Protein AF-A0A0H4WLZ4-F1 (afdb_monomer)

Solvent-accessible surface area (backbone atoms only — not comparable to full-atom values): 14250 Å² total; per-residue (Å²): 140,82,83,91,79,84,87,89,80,88,86,76,89,83,88,82,78,100,68,94,76,94,75,88,79,81,80,84,71,82,78,81,83,80,78,86,79,90,75,83,86,82,92,73,97,71,88,76,76,86,78,75,80,74,79,74,70,79,69,72,77,82,79,82,77,50,72,67,54,52,49,51,53,50,32,46,68,66,28,65,69,54,61,34,86,64,51,71,65,59,50,26,59,68,57,74,29,38,66,37,79,52,83,63,50,44,55,56,59,44,49,64,23,27,57,88,62,54,72,65,64,57,51,50,35,41,76,71,56,49,30,43,79,42,75,46,80,94,68,36,39,24,37,26,32,41,67,54,45,67,66,46,46,69,76,46,41,68,60,44,53,51,51,53,67,72,35,96,59,35,80,82,48,63,92,58,58,64,67,60,52,51,52,53,53,47,54,54,53,71,74,40,92,67,61,94,87,62,75,74,74,92,65,84,87,73,85,78,86,78,84,86,80,133

InterPro domains:
  IPR009351 DNA glycosylase AlkZ-like [PF06224] (92-193)

Mean predicted aligned error: 16.82 Å

Structure (mmCIF, N/CA/C/O backbone):
data_AF-A0A0H4WLZ4-F1
#
_entry.id   AF-A0A0H4WLZ4-F1
#
loop_
_atom_site.group_PDB
_atom_site.id
_atom_site.type_symbol
_atom_site.label_atom_id
_atom_site.label_alt_id
_atom_site.label_comp_id
_atom_site.label_asym_id
_atom_site.label_entity_id
_atom_site.label_seq_id
_atom_site.pdbx_PDB_ins_code
_atom_site.Cartn_x
_atom_site.Cartn_y
_atom_site.Cartn_z
_atom_site.occupancy
_atom_site.B_iso_or_equiv
_atom_site.auth_seq_id
_atom_site.auth_comp_id
_atom_site.auth_asym_id
_atom_site.auth_atom_id
_atom_site.pdbx_PDB_model_num
ATOM 1 N N . MET A 1 1 ? 30.178 -6.610 28.128 1.00 36.38 1 MET A N 1
ATOM 2 C CA . MET A 1 1 ? 30.958 -5.434 27.694 1.00 36.38 1 MET A CA 1
ATOM 3 C C . MET A 1 1 ? 30.165 -4.668 26.642 1.00 36.38 1 MET A C 1
ATOM 5 O O . MET A 1 1 ? 30.118 -5.070 25.492 1.00 36.38 1 MET A O 1
ATOM 9 N N . ILE A 1 2 ? 29.482 -3.617 27.080 1.00 43.62 2 ILE A N 1
ATOM 10 C CA . ILE A 1 2 ? 28.968 -2.480 26.293 1.00 43.62 2 ILE A CA 1
ATOM 11 C C . ILE A 1 2 ? 29.730 -1.298 26.932 1.00 43.62 2 ILE A C 1
ATOM 13 O O . ILE A 1 2 ? 29.841 -1.335 28.164 1.00 43.62 2 ILE A O 1
ATOM 17 N N . PRO A 1 3 ? 30.292 -0.308 26.199 1.00 48.12 3 PRO A N 1
ATOM 18 C CA . PRO A 1 3 ? 29.434 0.623 25.462 1.00 48.12 3 PRO A CA 1
ATOM 19 C C . PRO A 1 3 ? 30.015 1.405 24.261 1.00 48.12 3 PRO A C 1
ATOM 21 O O . PRO A 1 3 ? 31.202 1.341 23.969 1.00 48.12 3 PRO A O 1
ATOM 24 N N . PHE A 1 4 ? 29.123 2.242 23.691 1.00 33.72 4 PHE A N 1
ATOM 25 C CA . PHE A 1 4 ? 29.391 3.588 23.134 1.00 33.72 4 PHE A CA 1
ATOM 26 C C . PHE A 1 4 ? 29.976 3.658 21.698 1.00 33.72 4 PHE A C 1
ATOM 28 O O . PHE A 1 4 ? 30.894 2.919 21.387 1.00 33.72 4 PHE A O 1
ATOM 35 N N . LEU A 1 5 ? 29.543 4.467 20.711 1.00 31.89 5 LEU A N 1
ATOM 36 C CA . LEU A 1 5 ? 28.684 5.663 20.491 1.00 31.89 5 LEU A CA 1
ATOM 37 C C . LEU A 1 5 ? 27.926 5.398 19.155 1.00 31.89 5 LEU A C 1
ATOM 39 O O . LEU A 1 5 ? 28.540 4.900 18.221 1.00 31.89 5 LEU A O 1
ATOM 43 N N . MET A 1 6 ? 26.621 5.580 18.926 1.00 29.03 6 MET A N 1
ATOM 44 C CA . MET A 1 6 ? 25.751 6.762 19.030 1.00 29.03 6 MET A CA 1
ATOM 45 C C . MET A 1 6 ? 26.261 8.058 18.345 1.00 29.03 6 MET A C 1
ATOM 47 O O . MET A 1 6 ? 27.131 8.729 18.878 1.00 29.03 6 MET A O 1
ATOM 51 N N . LEU A 1 7 ? 25.539 8.480 17.284 1.00 28.70 7 LEU A N 1
ATOM 52 C CA . LEU A 1 7 ? 24.789 9.760 17.235 1.00 28.70 7 LEU A CA 1
ATOM 53 C C . LEU A 1 7 ? 25.293 10.956 16.357 1.00 28.70 7 LEU A C 1
ATOM 55 O O . LEU A 1 7 ? 26.404 11.441 16.521 1.00 28.70 7 LEU A O 1
ATOM 59 N N . LEU A 1 8 ? 24.321 11.511 15.590 1.00 30.47 8 LEU A N 1
ATOM 60 C CA . LEU A 1 8 ? 24.078 12.924 15.155 1.00 30.47 8 LEU A CA 1
ATOM 61 C C . LEU A 1 8 ? 24.827 13.509 13.914 1.00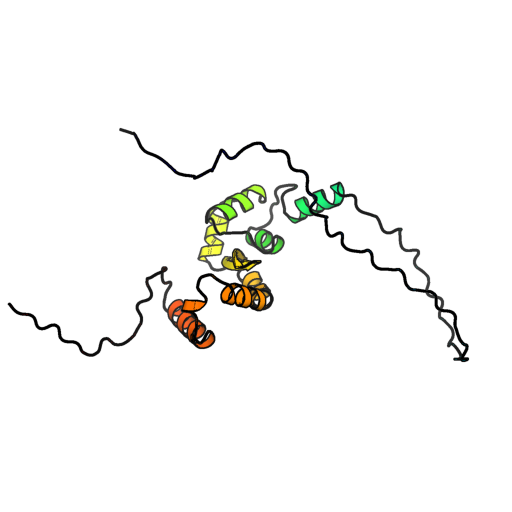 30.47 8 LEU A C 1
ATOM 63 O O . LEU A 1 8 ? 25.880 12.983 13.567 1.00 30.47 8 LEU A O 1
ATOM 67 N N . PRO A 1 9 ? 24.354 14.616 13.252 1.00 44.62 9 PRO A N 1
ATOM 68 C CA . PRO A 1 9 ? 23.121 15.447 13.392 1.00 44.62 9 PRO A CA 1
ATOM 69 C C . PRO A 1 9 ? 22.182 15.411 12.156 1.00 44.62 9 PRO A C 1
ATOM 71 O O . PRO A 1 9 ? 22.630 15.129 11.055 1.00 44.62 9 PRO A O 1
ATOM 74 N N . MET A 1 10 ? 20.857 15.650 12.172 1.00 32.66 10 MET A N 1
ATOM 75 C CA . MET A 1 10 ? 19.986 16.575 12.928 1.00 32.66 10 MET A CA 1
ATOM 76 C C . MET A 1 10 ? 20.532 17.998 13.037 1.00 32.66 10 MET A C 1
ATOM 78 O O . MET A 1 10 ? 20.892 18.466 14.111 1.00 32.66 10 MET A O 1
ATOM 82 N N . LEU A 1 11 ? 20.577 18.690 11.897 1.00 32.34 11 LEU A N 1
ATOM 83 C CA . LEU A 1 11 ? 20.777 20.132 11.860 1.00 32.34 11 LEU A CA 1
ATOM 84 C C . LEU A 1 11 ? 19.414 20.832 11.942 1.00 32.34 11 LEU A C 1
ATOM 86 O O . LEU A 1 11 ? 18.714 21.012 10.946 1.00 32.34 11 LEU A O 1
ATOM 90 N N . VAL A 1 12 ? 19.042 21.191 13.168 1.00 32.22 12 VAL A N 1
ATOM 91 C CA . VAL A 1 12 ? 18.075 22.251 13.463 1.00 32.22 12 VAL A CA 1
ATOM 92 C C . VAL A 1 12 ? 18.860 23.565 13.477 1.00 32.22 12 VAL A C 1
ATOM 94 O O . VAL A 1 12 ? 19.767 23.697 14.296 1.00 32.22 12 VAL A O 1
ATOM 97 N N . PRO A 1 13 ? 18.538 24.562 12.642 1.00 32.56 13 PRO A N 1
ATOM 98 C CA . PRO A 1 13 ? 19.000 25.917 12.877 1.00 32.56 13 PRO A CA 1
ATOM 99 C C . PRO A 1 13 ? 18.066 26.580 13.898 1.00 32.56 13 PRO A C 1
ATOM 101 O O . PRO A 1 13 ? 16.956 26.999 13.567 1.00 32.56 13 PRO A O 1
ATOM 104 N N . THR A 1 14 ? 18.507 26.680 15.152 1.00 32.28 14 THR A N 1
ATOM 105 C CA . THR A 1 14 ? 17.982 27.664 16.108 1.00 32.28 14 THR A CA 1
ATOM 106 C C . THR A 1 14 ? 18.846 28.917 16.051 1.00 32.28 14 THR A C 1
ATOM 108 O O . THR A 1 14 ? 20.033 28.845 16.353 1.00 32.28 14 THR A O 1
ATOM 111 N N . GLY A 1 15 ? 18.239 30.063 15.733 1.00 33.88 15 GLY A N 1
ATOM 112 C CA . GLY A 1 15 ? 18.784 31.372 16.102 1.00 33.88 15 GLY A CA 1
ATOM 113 C C . GLY A 1 15 ? 18.913 32.393 14.974 1.00 33.88 15 GLY A C 1
ATOM 114 O O . GLY A 1 15 ? 20.024 32.777 14.639 1.00 33.88 15 GLY A O 1
ATOM 115 N N . VAL A 1 16 ? 17.793 32.917 14.460 1.00 35.03 16 VAL A N 1
ATOM 116 C CA . VAL A 1 16 ? 17.762 34.277 13.889 1.00 35.03 16 VAL A CA 1
ATOM 117 C C . VAL A 1 16 ? 16.525 35.021 14.404 1.00 35.03 16 VAL A C 1
ATOM 119 O O . VAL A 1 16 ? 15.392 34.717 14.052 1.00 35.03 16 VAL A O 1
ATOM 122 N N . ASN A 1 17 ? 16.822 35.967 15.293 1.00 30.06 17 ASN A N 1
ATOM 123 C CA . ASN A 1 17 ? 16.196 37.261 15.565 1.00 30.06 17 ASN A CA 1
ATOM 124 C C . ASN A 1 17 ? 14.654 37.383 15.629 1.00 30.06 17 ASN A C 1
ATOM 126 O O . ASN A 1 17 ? 13.949 37.395 14.620 1.00 30.06 17 ASN A O 1
ATOM 130 N N . ARG A 1 18 ? 14.137 37.623 16.846 1.00 43.06 18 ARG A N 1
ATOM 131 C CA . ARG A 1 18 ? 12.783 38.144 17.088 1.00 43.06 18 ARG A CA 1
ATOM 132 C C . ARG A 1 18 ? 12.714 39.608 16.634 1.00 43.06 18 ARG A C 1
ATOM 134 O O . ARG A 1 18 ? 12.942 40.516 17.424 1.00 43.06 18 ARG A O 1
ATOM 141 N N . GLY A 1 19 ? 12.349 39.825 15.375 1.00 30.75 19 GLY A N 1
ATOM 142 C CA . GLY A 1 19 ? 11.941 41.125 14.843 1.00 30.75 19 GLY A CA 1
ATOM 143 C C . GLY A 1 19 ? 10.480 41.086 14.400 1.00 30.75 19 GLY A C 1
ATOM 144 O O . GLY A 1 19 ? 10.118 40.328 13.504 1.00 30.75 19 GLY A O 1
ATOM 145 N N . ARG A 1 20 ? 9.626 41.896 15.034 1.00 40.09 20 ARG A N 1
ATOM 146 C CA . ARG A 1 20 ? 8.260 42.201 14.575 1.00 40.09 20 ARG A CA 1
ATOM 147 C C . ARG A 1 20 ? 8.290 42.671 13.114 1.00 40.09 20 ARG A C 1
ATOM 149 O O . ARG A 1 20 ? 8.951 43.657 12.817 1.00 40.09 20 ARG A O 1
ATOM 156 N N . SER A 1 21 ? 7.490 42.058 12.242 1.00 30.95 21 SER A N 1
ATOM 157 C CA . SER A 1 21 ? 6.949 42.739 11.059 1.00 30.95 21 SER A CA 1
ATOM 158 C C . SER A 1 21 ? 5.701 42.020 10.553 1.00 30.95 21 SER A C 1
ATOM 160 O O . SER A 1 21 ? 5.745 40.919 10.008 1.00 30.95 21 SER A O 1
ATOM 162 N N . SER A 1 22 ? 4.561 42.658 10.788 1.00 40.69 22 SER A N 1
ATOM 163 C CA . SER A 1 22 ? 3.259 42.330 10.233 1.00 40.69 22 SER A CA 1
ATOM 164 C C . SER A 1 22 ? 3.223 42.669 8.742 1.00 40.69 22 SER A C 1
ATOM 166 O O . SER A 1 22 ? 3.135 43.847 8.399 1.00 40.69 22 SER A O 1
ATOM 168 N N . LYS A 1 23 ? 3.203 41.676 7.847 1.00 32.56 23 LYS A N 1
ATOM 169 C CA . LYS A 1 23 ? 2.602 41.852 6.515 1.00 32.56 23 LYS A CA 1
ATOM 170 C C . LYS A 1 23 ? 1.832 40.604 6.096 1.00 32.56 23 LYS A C 1
ATOM 172 O O . LYS A 1 23 ? 2.344 39.489 6.086 1.00 32.56 23 LYS A O 1
ATOM 177 N N . ALA A 1 24 ? 0.561 40.849 5.807 1.00 37.62 24 ALA A N 1
ATOM 178 C CA . ALA A 1 24 ? -0.472 39.900 5.460 1.00 37.62 24 ALA A CA 1
ATOM 179 C C . ALA A 1 24 ? -0.112 39.061 4.227 1.00 37.62 24 ALA A C 1
ATOM 181 O O . ALA A 1 24 ? 0.304 39.590 3.197 1.00 37.62 24 ALA A O 1
ATOM 182 N N . ARG A 1 25 ? -0.373 37.753 4.301 1.00 35.00 25 ARG A N 1
ATOM 183 C CA . ARG A 1 25 ? -0.559 36.914 3.117 1.00 35.00 25 ARG A CA 1
ATOM 184 C C . ARG A 1 25 ? -2.021 36.497 3.094 1.00 35.00 25 ARG A C 1
ATOM 186 O O . ARG A 1 25 ? -2.450 35.654 3.875 1.00 35.00 25 ARG A O 1
ATOM 193 N N . ALA A 1 26 ? -2.778 37.188 2.249 1.00 37.06 26 ALA A N 1
ATOM 194 C CA . ALA A 1 26 ? -4.199 36.983 2.048 1.00 37.06 26 ALA A CA 1
ATOM 195 C C . ALA A 1 26 ? -4.493 35.513 1.716 1.00 37.06 26 ALA A C 1
ATOM 197 O O . ALA A 1 26 ? -3.930 34.941 0.779 1.00 37.06 26 ALA A O 1
ATOM 198 N N . ALA A 1 27 ? -5.385 34.912 2.500 1.00 40.00 27 ALA A N 1
ATOM 199 C CA . ALA A 1 27 ? -6.001 33.642 2.179 1.00 40.00 27 ALA A CA 1
ATOM 200 C C . ALA A 1 27 ? -6.807 33.818 0.888 1.00 40.00 27 ALA A C 1
ATOM 202 O O . ALA A 1 27 ? -7.769 34.584 0.837 1.00 40.00 27 ALA A O 1
ATOM 203 N N . ARG A 1 28 ? -6.401 33.122 -0.174 1.00 40.69 28 ARG A N 1
ATOM 204 C CA . ARG A 1 28 ? -7.168 33.041 -1.416 1.00 40.69 28 ARG A CA 1
ATOM 205 C C . ARG A 1 28 ? -8.365 32.124 -1.157 1.00 40.69 28 ARG A C 1
ATOM 207 O O . ARG A 1 28 ? -8.280 30.914 -1.346 1.00 40.69 28 ARG A O 1
ATOM 214 N N . ALA A 1 29 ? -9.435 32.707 -0.623 1.00 41.25 29 ALA A N 1
ATOM 215 C CA . ALA A 1 29 ? -10.720 32.049 -0.456 1.00 41.25 29 ALA A CA 1
ATOM 216 C C . ALA A 1 29 ? -11.257 31.627 -1.833 1.00 41.25 29 ALA A C 1
ATOM 218 O O . ALA A 1 29 ? -11.194 32.392 -2.795 1.00 41.25 29 ALA A O 1
ATOM 219 N N . LEU A 1 30 ? -11.756 30.396 -1.928 1.00 43.62 30 LEU A N 1
ATOM 220 C CA . LEU A 1 30 ? -12.524 29.940 -3.082 1.00 43.62 30 LEU A CA 1
ATOM 221 C C . LEU A 1 30 ? -13.816 30.763 -3.142 1.00 43.62 30 LEU A C 1
ATOM 223 O O . LEU A 1 30 ? -14.568 30.796 -2.169 1.00 43.62 30 LEU A O 1
ATOM 227 N N . SER A 1 31 ? -14.051 31.449 -4.259 1.00 45.31 31 SER A N 1
ATOM 228 C CA . SER A 1 31 ? -15.273 32.225 -4.473 1.00 45.31 31 SER A CA 1
ATOM 229 C C . SER A 1 31 ? -16.498 31.299 -4.528 1.00 45.31 31 SER A C 1
ATOM 231 O O . SER A 1 31 ? -16.421 30.242 -5.160 1.00 45.31 31 SER A O 1
ATOM 233 N N . PRO A 1 32 ? -17.628 31.665 -3.897 1.00 50.91 32 PRO A N 1
ATOM 234 C CA . PRO A 1 32 ? -18.861 30.896 -4.003 1.00 50.91 32 PRO A CA 1
ATOM 235 C C . PRO A 1 32 ? -19.454 30.992 -5.417 1.00 50.91 32 PRO A C 1
ATOM 237 O O . PRO A 1 32 ? -19.382 32.032 -6.071 1.00 50.91 32 PRO A O 1
ATOM 240 N N . VAL A 1 33 ? -20.034 29.882 -5.879 1.00 47.91 33 VAL A N 1
ATOM 241 C CA . VAL A 1 33 ? -20.745 29.773 -7.162 1.00 47.91 33 VAL A CA 1
ATOM 242 C C . VAL A 1 33 ? -22.005 30.651 -7.115 1.00 47.91 33 VAL A C 1
ATOM 244 O O . VAL A 1 33 ? -22.773 30.519 -6.159 1.00 47.91 33 VAL A O 1
ATOM 247 N N . PRO A 1 34 ? -22.242 31.536 -8.101 1.00 56.88 34 PRO A N 1
ATOM 248 C CA . PRO A 1 34 ? -23.446 32.358 -8.124 1.00 56.88 34 PRO A CA 1
ATOM 249 C C . PRO A 1 34 ? -24.694 31.506 -8.433 1.00 56.88 34 PRO A C 1
ATOM 251 O O . PRO A 1 34 ? -24.605 30.558 -9.219 1.00 56.88 34 PRO A O 1
ATOM 254 N N . PRO A 1 35 ? -25.861 31.822 -7.842 1.00 55.53 35 PRO A N 1
ATOM 255 C CA . PRO A 1 35 ? -27.119 31.173 -8.196 1.00 55.53 35 PRO A CA 1
ATOM 256 C C . PRO A 1 35 ? -27.569 31.564 -9.618 1.00 55.53 35 PRO A C 1
ATOM 258 O O . PRO A 1 35 ? -27.181 32.624 -10.117 1.00 55.53 35 PRO A O 1
ATOM 261 N N . PRO A 1 36 ? -28.376 30.720 -10.288 1.00 44.28 36 PRO A N 1
ATOM 262 C CA . PRO A 1 36 ? -28.838 30.990 -11.643 1.00 44.28 36 PRO A CA 1
ATOM 263 C C . PRO A 1 36 ? -29.731 32.236 -11.677 1.00 44.28 36 PRO A C 1
ATOM 265 O O . PRO A 1 36 ? -30.681 32.356 -10.909 1.00 44.28 36 PRO A O 1
ATOM 268 N N . SER A 1 37 ? -29.389 33.158 -12.576 1.00 53.22 37 SER A N 1
ATOM 269 C CA . SER A 1 37 ? -30.137 34.381 -12.874 1.00 53.22 37 SER A CA 1
ATOM 270 C C . SER A 1 37 ? -31.493 34.044 -13.502 1.00 53.22 37 SER A C 1
ATOM 272 O O . SER A 1 37 ? -31.545 33.370 -14.534 1.00 53.22 37 SER A O 1
ATOM 274 N N . GLU A 1 38 ? -32.581 34.521 -12.895 1.00 41.19 38 GLU A N 1
ATOM 275 C CA . GLU A 1 38 ? -33.901 34.563 -13.524 1.00 41.19 38 GLU A CA 1
ATOM 276 C C . GLU A 1 38 ? -33.905 35.658 -14.597 1.00 41.19 38 GLU A C 1
ATOM 278 O O . GLU A 1 38 ? -34.076 36.843 -14.313 1.00 41.19 38 GLU A O 1
ATOM 283 N N . ALA A 1 39 ? -33.691 35.257 -15.849 1.00 40.09 39 ALA A N 1
ATOM 284 C CA . ALA A 1 39 ? -33.910 36.118 -16.999 1.00 40.09 39 ALA A CA 1
ATOM 285 C C . ALA A 1 39 ? -35.305 35.854 -17.581 1.00 40.09 39 ALA A C 1
ATOM 287 O O . ALA A 1 39 ? -35.617 34.763 -18.057 1.00 40.09 39 ALA A O 1
ATOM 288 N N . SER A 1 40 ? -36.110 36.909 -17.495 1.00 38.81 40 SER A N 1
ATOM 289 C CA . SER A 1 40 ? -37.446 37.112 -18.045 1.00 38.81 40 SER A CA 1
ATOM 290 C C . SER A 1 40 ? -37.593 36.658 -19.505 1.00 38.81 40 SER A C 1
ATOM 292 O O . SER A 1 40 ? -36.705 36.865 -20.334 1.00 38.81 40 SER A O 1
ATOM 294 N N . GLY A 1 41 ? -38.730 36.023 -19.798 1.00 32.72 41 GLY A N 1
ATOM 295 C CA . GLY A 1 41 ? -39.030 35.374 -21.068 1.00 32.72 41 GLY A CA 1
ATOM 296 C C . GLY A 1 41 ? -39.396 36.307 -22.227 1.00 32.72 41 GLY A C 1
ATOM 297 O O . GLY A 1 41 ? -39.727 37.480 -22.061 1.00 32.72 41 GLY A O 1
ATOM 298 N N . LYS A 1 42 ? -39.382 35.717 -23.426 1.00 36.44 42 LYS A N 1
ATOM 299 C CA . LYS A 1 42 ? -40.249 36.090 -24.548 1.00 36.44 42 LYS A CA 1
ATOM 300 C C . LYS A 1 42 ? -40.915 34.815 -25.067 1.00 36.44 42 LYS A C 1
ATOM 302 O O . LYS A 1 42 ? -40.237 33.815 -25.300 1.00 36.44 42 LYS A O 1
ATOM 307 N N . ASP A 1 43 ? -42.237 34.872 -25.167 1.00 38.59 43 ASP A N 1
ATOM 308 C CA . ASP A 1 43 ? -43.150 33.762 -25.431 1.00 38.59 43 ASP A CA 1
ATOM 309 C C . ASP A 1 43 ? -43.040 33.195 -26.853 1.00 38.59 43 ASP A C 1
ATOM 311 O O . ASP A 1 43 ? -43.116 33.923 -27.841 1.00 38.59 43 ASP A O 1
ATOM 315 N N . VAL A 1 44 ? -42.956 31.866 -26.950 1.00 46.69 44 VAL A N 1
ATOM 316 C CA . VAL A 1 44 ? -43.309 31.096 -28.153 1.00 46.69 44 VAL A CA 1
ATOM 317 C C . VAL A 1 44 ? -44.199 29.935 -27.689 1.00 46.69 44 VAL A C 1
ATOM 319 O O . VAL A 1 44 ? -43.779 29.180 -26.807 1.00 46.69 44 VAL A O 1
ATOM 322 N N . PRO A 1 45 ? -45.427 29.765 -28.215 1.00 41.12 45 PRO A N 1
ATOM 323 C CA . PRO A 1 45 ? -46.341 28.747 -27.716 1.00 41.12 45 PRO A CA 1
ATOM 324 C C . PRO A 1 45 ? -45.941 27.367 -28.254 1.00 41.12 45 PRO A C 1
ATOM 326 O O . PRO A 1 45 ? -46.242 27.009 -29.388 1.00 41.12 45 PRO A O 1
ATOM 329 N N . VAL A 1 46 ? -45.275 26.572 -27.417 1.00 48.72 46 VAL A N 1
ATOM 330 C CA . VAL A 1 46 ? -45.129 25.123 -27.615 1.00 48.72 46 VAL A CA 1
ATOM 331 C C . VAL A 1 46 ? -46.174 24.430 -26.745 1.00 48.72 46 VAL A C 1
ATOM 333 O O . VAL A 1 46 ? -46.167 24.551 -25.518 1.00 48.72 46 VAL A O 1
ATOM 336 N N . THR A 1 47 ? -47.097 23.713 -27.380 1.00 51.94 47 THR A N 1
ATOM 337 C CA . THR A 1 47 ? -48.134 22.920 -26.716 1.00 51.94 47 THR A CA 1
ATOM 338 C C . THR A 1 47 ? -47.492 21.807 -25.875 1.00 51.94 47 THR A C 1
ATOM 340 O O . THR A 1 47 ? -46.824 20.911 -26.388 1.00 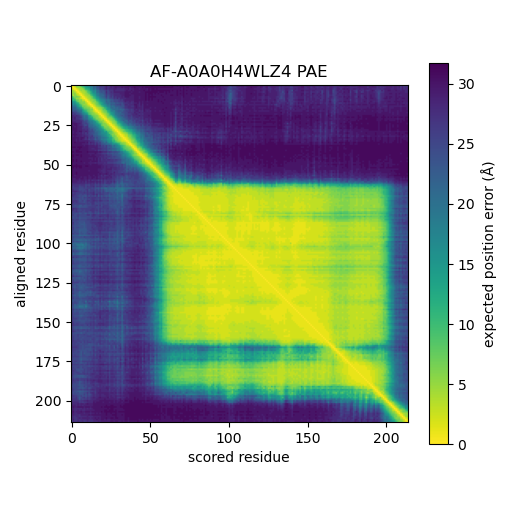51.94 47 THR A O 1
ATOM 343 N N . LYS A 1 48 ? -47.654 21.874 -24.546 1.00 43.78 48 LYS A N 1
ATOM 344 C CA . LYS A 1 48 ? -47.131 20.864 -23.609 1.00 43.78 48 LYS A CA 1
ATOM 345 C C . LYS A 1 48 ? -48.011 19.604 -23.628 1.00 43.78 48 LYS A C 1
ATOM 347 O O . LYS A 1 48 ? -49.216 19.728 -23.408 1.00 43.78 48 LYS A O 1
ATOM 352 N N . PRO A 1 49 ? -47.445 18.394 -23.794 1.00 49.28 49 PRO A N 1
ATOM 353 C CA . PRO A 1 49 ? -48.176 17.157 -23.533 1.00 49.28 49 PRO A CA 1
ATOM 354 C C . PRO A 1 49 ? -48.508 17.034 -22.031 1.00 49.28 49 PRO A C 1
ATOM 356 O O . PRO A 1 49 ? -47.825 17.646 -21.199 1.00 49.28 49 PRO A O 1
ATOM 359 N N . PRO A 1 50 ? -49.548 16.264 -21.652 1.00 48.53 50 PRO A N 1
ATOM 360 C CA . PRO A 1 50 ? -50.044 16.233 -20.282 1.00 48.53 50 PRO A CA 1
ATOM 361 C C . PRO A 1 50 ? -48.967 15.698 -19.335 1.00 48.53 50 PRO A C 1
ATOM 363 O O . PRO A 1 50 ? -48.510 14.558 -19.439 1.00 48.53 50 PRO A O 1
ATOM 366 N N . VAL A 1 51 ? -48.552 16.548 -18.395 1.00 54.56 51 VAL A N 1
ATOM 367 C CA . VAL A 1 51 ? -47.577 16.209 -17.360 1.00 54.56 51 VAL A CA 1
ATOM 368 C C . VAL A 1 51 ? -48.228 15.196 -16.425 1.00 54.56 51 VAL A C 1
ATOM 370 O O . VAL A 1 51 ? -49.074 15.541 -15.601 1.00 54.56 51 VAL A O 1
ATOM 373 N N . ARG A 1 52 ? -47.828 13.928 -16.547 1.00 57.31 52 ARG A N 1
ATOM 374 C CA . ARG A 1 52 ? -48.128 12.892 -15.554 1.00 57.31 52 ARG A CA 1
ATOM 375 C C . ARG A 1 52 ? -47.637 13.410 -14.203 1.00 57.31 52 ARG A C 1
ATOM 377 O O . ARG A 1 52 ? -46.446 13.685 -14.059 1.00 57.31 52 ARG A O 1
ATOM 384 N N . ALA A 1 53 ? -48.548 13.579 -13.245 1.00 55.12 53 ALA A N 1
ATOM 385 C CA . ALA A 1 53 ? -48.220 14.056 -11.910 1.00 55.12 53 ALA A CA 1
ATOM 386 C C . ALA A 1 53 ? -47.161 13.131 -11.296 1.00 55.12 53 ALA A C 1
ATOM 388 O O . ALA A 1 53 ? -47.454 12.012 -10.873 1.00 55.12 53 ALA A O 1
ATOM 389 N N . SER A 1 54 ? -45.906 13.582 -11.285 1.00 59.16 54 SER A N 1
ATOM 390 C CA . SER A 1 54 ? -44.867 12.914 -10.528 1.00 59.16 54 SER A CA 1
ATOM 391 C C . SER A 1 54 ? -45.242 13.089 -9.066 1.00 59.16 54 SER A C 1
ATOM 393 O O . SER A 1 54 ? -45.297 14.203 -8.541 1.00 59.16 54 SER A O 1
ATOM 395 N N . SER A 1 55 ? -45.563 11.982 -8.402 1.00 60.28 55 SER A N 1
ATOM 396 C CA . SER A 1 55 ? -45.657 11.959 -6.953 1.00 60.28 55 SER A CA 1
ATOM 397 C C . SER A 1 55 ? -44.301 12.427 -6.429 1.00 60.28 55 SER A C 1
ATOM 399 O O . SER A 1 55 ? -43.337 11.655 -6.414 1.00 60.28 55 SER A O 1
ATOM 401 N N . ARG A 1 56 ? -44.190 13.710 -6.064 1.00 59.84 56 ARG A N 1
ATOM 402 C CA . ARG A 1 56 ? -43.037 14.233 -5.339 1.00 59.84 56 ARG A CA 1
ATOM 403 C C . ARG A 1 56 ? -42.978 13.422 -4.054 1.00 59.84 56 ARG A C 1
ATOM 405 O O . ARG A 1 56 ? -43.699 13.717 -3.103 1.00 59.84 56 ARG A O 1
ATOM 412 N N . ARG A 1 57 ? -42.144 12.377 -4.019 1.00 62.97 57 ARG A N 1
ATOM 413 C CA . ARG A 1 57 ? -41.662 11.839 -2.751 1.00 62.97 57 ARG A CA 1
ATOM 414 C C . ARG A 1 57 ? -41.092 13.057 -2.045 1.00 62.97 57 ARG A C 1
ATOM 416 O O . ARG A 1 57 ? -40.111 13.621 -2.524 1.00 62.97 57 ARG A O 1
ATOM 423 N N . ARG A 1 58 ? -41.769 13.523 -0.991 1.00 63.56 58 ARG A N 1
ATOM 424 C CA . ARG A 1 58 ? -41.211 14.511 -0.070 1.00 63.56 58 ARG A CA 1
ATOM 425 C C . ARG A 1 58 ? -39.893 13.907 0.392 1.00 63.56 58 ARG A C 1
ATOM 427 O O . ARG A 1 58 ? -39.897 12.964 1.177 1.00 63.56 58 ARG A O 1
ATOM 434 N N . GLY A 1 59 ? -38.796 14.346 -0.221 1.00 63.56 59 GLY A N 1
ATOM 435 C CA . GLY A 1 59 ? -37.466 13.922 0.170 1.00 63.56 59 GLY A CA 1
ATOM 436 C C . GLY A 1 59 ? -37.333 14.267 1.639 1.00 63.56 59 GLY A C 1
ATOM 437 O O . GLY A 1 59 ? -37.647 15.393 2.029 1.00 63.56 59 GLY A O 1
ATOM 438 N N . LEU A 1 60 ? -36.947 13.289 2.457 1.00 69.31 60 LEU A N 1
ATOM 439 C CA . LEU A 1 60 ? -36.546 13.576 3.827 1.00 69.31 60 LEU A CA 1
ATOM 440 C C . LEU A 1 60 ? -35.528 14.727 3.774 1.00 69.31 60 LEU A C 1
ATOM 442 O O . LEU A 1 60 ? -34.693 14.733 2.859 1.00 69.31 60 LEU A O 1
ATOM 446 N N . PRO A 1 61 ? -35.615 15.716 4.680 1.00 71.50 61 PRO A N 1
ATOM 447 C CA . PRO A 1 61 ? -34.686 16.835 4.675 1.00 71.50 61 PRO A CA 1
ATOM 448 C C . PRO A 1 61 ? -33.261 16.284 4.661 1.00 71.50 61 PRO A C 1
ATOM 450 O O . PRO A 1 61 ? -32.936 15.380 5.434 1.00 71.50 61 PRO A O 1
ATOM 453 N N . ALA A 1 62 ? -32.434 16.784 3.739 1.00 78.00 62 ALA A N 1
ATOM 454 C CA . ALA A 1 62 ? -31.057 16.334 3.610 1.00 78.00 62 ALA A CA 1
ATOM 455 C C . ALA A 1 62 ? -30.350 16.537 4.956 1.00 78.00 62 ALA A C 1
ATOM 457 O O . ALA A 1 62 ? -30.160 17.667 5.408 1.00 78.00 62 ALA A O 1
ATOM 458 N N . GLN A 1 63 ? -30.008 15.435 5.623 1.00 86.44 63 GLN A N 1
ATOM 459 C CA . GLN A 1 63 ? -29.367 15.486 6.926 1.00 86.44 63 GLN A CA 1
ATOM 460 C C . GLN A 1 63 ? -27.952 16.048 6.763 1.00 86.44 63 GLN A C 1
ATOM 462 O O . GLN A 1 63 ? -27.074 15.404 6.188 1.00 86.44 63 GLN A O 1
ATOM 467 N N . VAL A 1 64 ? -27.717 17.251 7.286 1.00 91.44 64 VAL A N 1
ATOM 468 C CA . VAL A 1 64 ? -26.378 17.846 7.316 1.00 91.44 64 VAL A CA 1
ATOM 469 C C . VAL A 1 64 ? -25.556 17.148 8.402 1.00 91.44 64 VAL A C 1
ATOM 471 O O . VAL A 1 64 ? -25.898 17.189 9.583 1.00 91.44 64 VAL A O 1
ATOM 474 N N . LEU A 1 65 ? -24.463 16.488 8.010 1.00 93.94 65 LEU A N 1
ATOM 475 C CA . LEU A 1 65 ? -23.561 15.818 8.948 1.00 93.94 65 LEU A CA 1
ATOM 476 C C . LEU A 1 65 ? -22.652 16.831 9.652 1.00 93.94 65 LEU A C 1
ATOM 478 O O . LEU A 1 65 ? -22.001 17.656 9.012 1.00 93.94 65 LEU A O 1
ATOM 482 N N . SER A 1 66 ? -22.542 16.718 10.977 1.00 95.94 66 SER A N 1
ATOM 483 C CA . SER A 1 66 ? -21.577 17.505 11.749 1.00 95.94 66 SER A CA 1
ATOM 484 C C . SER A 1 66 ? -20.135 17.056 11.479 1.00 95.94 66 SER A C 1
ATOM 486 O O . SER A 1 66 ? -19.876 15.910 11.098 1.00 95.94 66 SER A O 1
ATOM 488 N N . GLN A 1 67 ? -19.159 17.925 11.759 1.00 97.25 67 GLN A N 1
ATOM 489 C CA . GLN A 1 67 ? -17.734 17.574 11.647 1.00 97.25 67 GLN A CA 1
ATOM 490 C C . GLN A 1 67 ? -17.365 16.353 12.500 1.00 97.25 67 GLN A C 1
ATOM 492 O O . GLN A 1 67 ? -16.584 15.499 12.077 1.00 97.25 67 GLN A O 1
ATOM 497 N N . ARG A 1 68 ? -17.964 16.231 13.692 1.00 97.00 68 ARG A N 1
ATOM 498 C CA . ARG A 1 68 ? -17.759 15.078 14.575 1.00 97.00 68 ARG A CA 1
ATOM 499 C C . ARG A 1 68 ? -18.265 13.792 13.927 1.00 97.00 68 ARG A C 1
ATOM 501 O O . ARG A 1 68 ? -17.552 12.791 13.957 1.00 97.00 68 ARG A O 1
ATOM 508 N N . ALA A 1 69 ? -19.445 13.829 13.305 1.00 96.75 69 ALA A N 1
ATOM 509 C CA . ALA A 1 69 ? -20.000 12.687 12.584 1.00 96.75 69 ALA A CA 1
ATOM 510 C C . ALA A 1 69 ? -19.106 12.285 11.399 1.00 96.75 69 ALA A C 1
ATOM 512 O O . ALA A 1 69 ? -18.765 11.111 11.261 1.00 96.75 69 ALA A O 1
ATOM 513 N N . LEU A 1 70 ? -18.633 13.256 10.608 1.00 96.94 70 LEU A N 1
ATOM 514 C CA . LEU A 1 70 ? -17.702 13.007 9.500 1.00 96.94 70 LEU A CA 1
ATOM 515 C C . LEU A 1 70 ? -16.384 12.382 9.976 1.00 96.94 70 LEU A C 1
ATOM 517 O O . LEU A 1 70 ? -15.894 11.429 9.368 1.00 96.94 70 LEU A O 1
ATOM 521 N N . ASN A 1 71 ? -15.825 12.877 11.081 1.00 97.88 71 ASN A N 1
ATOM 522 C CA . ASN A 1 71 ? -14.598 12.346 11.663 1.00 97.88 71 ASN A CA 1
ATOM 523 C C . ASN A 1 71 ? -14.774 10.909 12.181 1.00 97.88 71 ASN A C 1
ATOM 525 O O . ASN A 1 71 ? -13.930 10.056 11.907 1.00 97.88 71 ASN A O 1
ATOM 529 N N . ARG A 1 72 ? -15.871 10.617 12.891 1.00 97.38 72 ARG A N 1
ATOM 530 C CA . ARG A 1 72 ? -16.164 9.253 13.359 1.00 97.38 72 ARG A CA 1
ATOM 531 C C . ARG A 1 72 ? -16.377 8.296 12.193 1.00 97.38 72 ARG A C 1
ATOM 533 O O . ARG A 1 72 ? -15.775 7.226 12.178 1.00 97.38 72 ARG A O 1
ATOM 540 N N . ALA A 1 73 ? -17.120 8.723 11.174 1.00 96.19 73 ALA A N 1
ATOM 541 C CA . ALA A 1 73 ? -17.307 7.946 9.957 1.00 96.19 73 ALA A CA 1
ATOM 542 C C . ALA A 1 73 ? -15.971 7.678 9.239 1.00 96.19 73 ALA A C 1
ATOM 544 O O . ALA A 1 73 ? -15.745 6.574 8.749 1.00 96.19 73 ALA A O 1
ATOM 545 N N . LEU A 1 74 ? -15.055 8.655 9.201 1.00 96.19 74 LEU A N 1
ATOM 546 C CA . LEU A 1 74 ? -13.719 8.467 8.631 1.00 96.19 74 LEU A CA 1
ATOM 547 C C . LEU A 1 74 ? -12.899 7.442 9.419 1.00 96.19 74 LEU A C 1
ATOM 549 O O . LEU A 1 74 ? -12.345 6.526 8.817 1.00 96.19 74 LEU A O 1
ATOM 553 N N . LEU A 1 75 ? -12.839 7.565 10.745 1.00 97.19 75 LEU A N 1
ATOM 554 C CA . LEU A 1 75 ? -12.088 6.631 11.586 1.00 97.19 75 LEU A CA 1
ATOM 555 C C . LEU A 1 75 ? -12.660 5.218 11.522 1.00 97.19 75 LEU A C 1
ATOM 557 O O . LEU A 1 75 ? -11.898 4.256 11.504 1.00 97.19 75 LEU A O 1
ATOM 561 N N . GLN A 1 76 ? -13.981 5.082 11.423 1.00 96.38 76 GLN A N 1
ATOM 562 C CA . GLN A 1 76 ? -14.622 3.789 11.223 1.00 96.38 76 GLN A CA 1
ATOM 563 C C . GLN A 1 76 ? -14.253 3.182 9.864 1.00 96.38 76 GLN A C 1
ATOM 565 O O . GLN A 1 76 ? -13.808 2.038 9.821 1.00 96.38 76 GLN A O 1
ATOM 570 N N . ARG A 1 77 ? -14.326 3.947 8.763 1.00 95.56 77 ARG A N 1
ATOM 571 C CA . ARG A 1 77 ? -13.881 3.471 7.435 1.00 95.56 77 ARG A CA 1
ATOM 572 C C . ARG A 1 77 ? -12.397 3.098 7.402 1.00 95.56 77 ARG A C 1
ATOM 574 O O . ARG A 1 77 ? -12.022 2.205 6.653 1.00 95.56 77 ARG A O 1
ATOM 581 N N . GLN A 1 78 ? -11.568 3.760 8.210 1.00 96.75 78 GLN A N 1
ATOM 582 C CA . GLN A 1 78 ? -10.138 3.467 8.329 1.00 96.75 78 GLN A CA 1
ATOM 583 C C . GLN A 1 78 ? -9.806 2.331 9.311 1.00 96.75 78 GLN A C 1
ATOM 585 O O . GLN A 1 78 ? -8.624 2.028 9.475 1.00 96.75 78 GLN A O 1
ATOM 590 N N . GLY A 1 79 ? -10.797 1.727 9.978 1.00 96.12 79 GLY A N 1
ATOM 591 C CA . GLY A 1 79 ? -10.574 0.677 10.980 1.00 96.12 79 GLY A CA 1
ATOM 592 C C . GLY A 1 79 ? -9.884 1.171 12.258 1.00 96.12 79 GLY A C 1
ATOM 593 O O . GLY A 1 79 ? -9.208 0.402 12.928 1.00 96.12 79 GLY A O 1
ATOM 594 N N . LEU A 1 80 ? -9.999 2.465 12.568 1.00 97.25 80 LEU A N 1
ATOM 595 C CA . LEU A 1 80 ? -9.360 3.115 13.720 1.00 97.25 80 LEU A CA 1
ATOM 596 C C . LEU A 1 80 ? -10.331 3.436 14.858 1.00 97.25 80 LEU A C 1
ATOM 598 O O . LEU A 1 80 ? -9.900 3.838 15.933 1.00 97.25 80 LEU A O 1
ATOM 602 N N . SER A 1 81 ? -11.641 3.299 14.638 1.00 96.12 81 SER A N 1
ATOM 603 C CA . SER A 1 81 ? -12.612 3.455 15.727 1.00 96.12 81 SER A CA 1
ATOM 604 C C . SER A 1 81 ? -12.612 2.242 16.657 1.00 96.12 81 SER A C 1
ATOM 606 O O . SER A 1 81 ? -12.780 2.396 17.861 1.00 96.12 81 SER A O 1
ATOM 608 N N . GLN A 1 82 ? -12.455 1.049 16.084 1.00 95.06 82 GLN A N 1
ATOM 609 C CA . GLN A 1 82 ? -12.379 -0.241 16.762 1.00 95.06 82 GLN A CA 1
ATOM 610 C C . GLN A 1 82 ? -11.529 -1.172 15.896 1.00 95.06 82 GLN A C 1
ATOM 612 O O . GLN A 1 82 ? -11.548 -1.057 14.666 1.00 95.06 82 GLN A O 1
ATOM 617 N N . ARG A 1 83 ? -10.800 -2.094 16.532 1.00 96.81 83 ARG A N 1
ATOM 618 C CA . ARG A 1 83 ? -10.074 -3.142 15.807 1.00 96.81 83 ARG A CA 1
ATOM 619 C C . ARG A 1 83 ? -11.078 -4.129 15.217 1.00 96.81 83 ARG A C 1
ATOM 621 O O . ARG A 1 83 ? -12.068 -4.463 15.858 1.00 96.81 83 ARG A O 1
ATOM 628 N N . SER A 1 84 ? -10.824 -4.571 13.992 1.00 95.62 84 SER A N 1
ATOM 629 C CA . SER A 1 84 ? -11.705 -5.467 13.241 1.00 95.62 84 SER A CA 1
ATOM 630 C C . SER A 1 84 ? -11.110 -6.868 13.111 1.00 95.62 84 SER A C 1
ATOM 632 O O . SER A 1 84 ? -9.893 -7.034 13.147 1.00 95.62 84 SER A O 1
ATOM 634 N N . ARG A 1 85 ? -11.967 -7.870 12.894 1.00 96.31 85 ARG A N 1
ATOM 635 C CA . ARG A 1 85 ? -11.572 -9.253 12.560 1.00 96.31 85 ARG A CA 1
ATOM 636 C C . ARG A 1 85 ? -11.351 -9.472 11.057 1.00 96.31 85 ARG A C 1
ATOM 638 O O . ARG A 1 85 ? -11.306 -10.610 10.604 1.00 96.31 85 ARG A O 1
ATOM 645 N N . ALA A 1 86 ? -11.262 -8.386 10.289 1.00 96.12 86 ALA A N 1
ATOM 646 C CA . ALA A 1 86 ? -11.037 -8.433 8.852 1.00 96.12 86 ALA A CA 1
ATOM 647 C C . ALA A 1 86 ? -9.677 -9.064 8.514 1.00 96.12 86 ALA A C 1
ATOM 649 O O . ALA A 1 86 ? -8.740 -9.070 9.317 1.00 96.12 86 ALA A O 1
ATOM 650 N N . GLY A 1 87 ? -9.549 -9.561 7.286 1.00 97.00 87 GLY A N 1
ATOM 651 C CA . GLY A 1 87 ? -8.271 -10.047 6.775 1.00 97.00 87 GLY A CA 1
ATOM 652 C C . GLY A 1 87 ? -7.284 -8.911 6.482 1.00 97.00 87 GLY A C 1
ATOM 653 O O . GLY A 1 87 ? -7.664 -7.756 6.270 1.00 97.00 87 GLY A O 1
ATOM 654 N N . VAL A 1 88 ? -5.991 -9.245 6.392 1.00 98.06 88 VAL A N 1
ATOM 655 C CA . VAL A 1 88 ? -4.944 -8.290 5.977 1.00 98.06 88 VAL A CA 1
ATOM 656 C C . VAL A 1 88 ? -5.208 -7.760 4.567 1.00 98.06 88 VAL A C 1
ATOM 658 O O . VAL A 1 88 ? -5.178 -6.549 4.367 1.00 98.06 88 VAL A O 1
ATOM 661 N N . ALA A 1 89 ? -5.502 -8.644 3.607 1.00 98.12 89 ALA A N 1
ATOM 662 C CA . ALA A 1 89 ? -5.799 -8.255 2.228 1.00 98.12 89 ALA A CA 1
ATOM 663 C C . ALA A 1 89 ? -7.036 -7.347 2.151 1.00 98.12 89 ALA A C 1
ATOM 665 O O . ALA A 1 89 ? -6.942 -6.250 1.613 1.00 98.12 89 ALA A O 1
ATOM 666 N N . GLU A 1 90 ? -8.141 -7.739 2.793 1.00 97.81 90 GLU A N 1
ATOM 667 C CA . GLU A 1 90 ? -9.369 -6.931 2.859 1.00 97.81 90 GLU A CA 1
ATOM 668 C C . GLU A 1 90 ? -9.104 -5.538 3.455 1.00 97.81 90 GLU A C 1
ATOM 670 O O . GLU A 1 90 ? -9.598 -4.524 2.963 1.00 97.81 90 GLU A O 1
ATOM 675 N N . THR A 1 91 ? -8.280 -5.463 4.503 1.00 98.19 91 THR A N 1
ATOM 676 C CA . THR A 1 91 ? -7.913 -4.184 5.122 1.00 98.19 91 THR A CA 1
ATOM 677 C C . THR A 1 91 ? -7.072 -3.323 4.186 1.00 98.19 91 THR A C 1
ATOM 679 O O . THR A 1 91 ? -7.290 -2.115 4.115 1.00 98.19 91 THR A O 1
ATOM 682 N N . LEU A 1 92 ? -6.125 -3.915 3.453 1.00 98.12 92 LEU A N 1
ATOM 683 C CA . LEU A 1 92 ? -5.344 -3.192 2.448 1.00 98.12 92 LEU A CA 1
ATOM 684 C C . LEU A 1 92 ? -6.243 -2.651 1.333 1.00 98.12 92 LEU A C 1
ATOM 686 O O . LEU A 1 92 ? -6.092 -1.485 0.978 1.00 98.12 92 LEU A O 1
ATOM 690 N N . GLU A 1 93 ? -7.192 -3.449 0.846 1.00 98.00 93 GLU A N 1
ATOM 691 C CA . GLU A 1 93 ? -8.148 -3.040 -0.193 1.00 98.00 93 GLU A CA 1
ATOM 692 C C . GLU A 1 93 ? -9.045 -1.900 0.295 1.00 98.00 93 GLU A C 1
ATOM 694 O O . GLU A 1 93 ? -9.153 -0.853 -0.341 1.00 98.00 93 GLU A O 1
ATOM 699 N N . ARG A 1 94 ? -9.599 -2.022 1.507 1.00 96.88 94 ARG A N 1
ATOM 700 C CA . ARG A 1 94 ? -10.410 -0.968 2.137 1.00 96.88 94 ARG A CA 1
ATOM 701 C C . ARG A 1 94 ? -9.664 0.361 2.266 1.00 96.88 94 ARG A C 1
ATOM 703 O O . ARG A 1 94 ? -10.276 1.425 2.173 1.00 96.88 94 ARG A O 1
ATOM 710 N N . LEU A 1 95 ? -8.360 0.310 2.531 1.00 97.12 95 LEU A N 1
ATOM 711 C CA . LEU A 1 95 ? -7.515 1.493 2.702 1.00 97.12 95 LEU A CA 1
ATOM 712 C C . LEU A 1 95 ? -6.911 1.999 1.387 1.00 97.12 95 LEU A C 1
ATOM 714 O O . LEU A 1 95 ? -6.264 3.048 1.399 1.00 97.12 95 LEU A O 1
ATOM 718 N N . MET A 1 96 ? -7.118 1.287 0.274 1.00 96.69 96 MET A N 1
ATOM 719 C CA . MET A 1 96 ? -6.441 1.528 -1.002 1.00 96.69 96 MET A CA 1
ATOM 720 C C . MET A 1 96 ? -4.909 1.476 -0.858 1.00 96.69 96 MET A C 1
ATOM 722 O O . MET A 1 96 ? -4.170 2.219 -1.503 1.00 96.69 96 MET A O 1
ATOM 726 N N . GLY A 1 97 ? -4.424 0.609 0.032 1.00 97.19 97 GLY A N 1
ATOM 727 C CA . GLY A 1 97 ? -3.018 0.432 0.374 1.00 97.19 97 GLY A CA 1
ATOM 728 C C . GLY A 1 97 ? -2.498 1.288 1.529 1.00 97.19 97 GLY A C 1
ATOM 729 O O . GLY A 1 97 ? -3.055 2.311 1.919 1.00 97.19 97 GLY A O 1
ATOM 730 N N . LEU A 1 98 ? -1.348 0.875 2.059 1.00 97.94 98 LEU A N 1
ATOM 731 C CA . LEU A 1 98 ? -0.640 1.540 3.156 1.00 97.94 98 LEU A CA 1
ATOM 732 C C . LEU A 1 98 ? 0.697 2.089 2.673 1.00 97.94 98 LEU A C 1
ATOM 734 O O . LEU A 1 98 ? 1.385 1.428 1.902 1.00 97.94 98 LEU A O 1
ATOM 738 N N . GLN A 1 99 ? 1.108 3.269 3.140 1.00 97.31 99 GLN A N 1
ATOM 739 C CA . GLN A 1 99 ? 2.452 3.754 2.822 1.00 97.31 99 GLN A CA 1
ATOM 740 C C . GLN A 1 99 ? 3.526 2.833 3.395 1.00 97.31 99 GLN A C 1
ATOM 742 O O . GLN A 1 99 ? 3.443 2.371 4.531 1.00 97.31 99 GLN A O 1
ATOM 747 N N . ALA A 1 100 ? 4.549 2.593 2.583 1.00 97.25 100 ALA A N 1
ATOM 748 C CA . ALA A 1 100 ? 5.556 1.578 2.825 1.00 97.25 100 ALA A CA 1
ATOM 749 C C . ALA A 1 100 ? 6.953 2.068 2.432 1.00 97.25 100 ALA A C 1
ATOM 751 O O . ALA A 1 100 ? 7.749 1.303 1.904 1.00 97.25 100 ALA A O 1
ATOM 752 N N . GLN A 1 101 ? 7.291 3.343 2.635 1.00 95.88 101 GLN A N 1
ATOM 753 C CA . GLN A 1 101 ? 8.679 3.816 2.513 1.00 95.88 101 GLN A CA 1
ATOM 754 C C . GLN A 1 101 ? 9.563 3.163 3.573 1.00 95.88 101 GLN A C 1
ATOM 756 O O . GLN A 1 101 ? 10.581 2.557 3.241 1.00 95.88 101 GLN A O 1
ATOM 761 N N . ALA A 1 102 ? 9.118 3.233 4.827 1.00 95.94 102 ALA A N 1
ATOM 762 C CA . ALA A 1 102 ? 9.648 2.429 5.911 1.00 95.94 102 ALA A CA 1
ATOM 763 C C . ALA A 1 102 ? 9.029 1.027 5.845 1.00 95.94 102 ALA A C 1
ATOM 765 O O . ALA A 1 102 ? 7.809 0.880 5.769 1.00 95.94 102 ALA A O 1
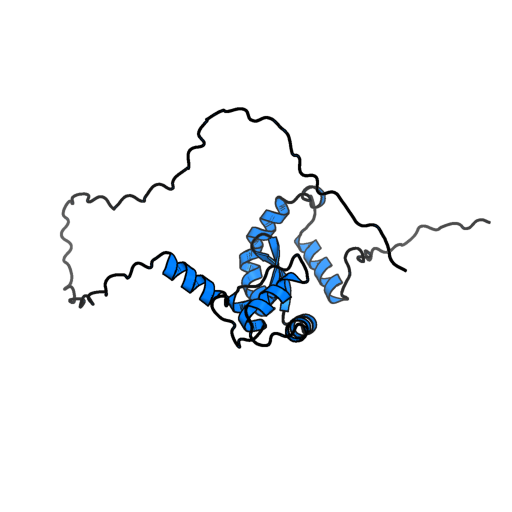ATOM 766 N N . THR A 1 103 ? 9.868 -0.007 5.877 1.00 91.19 103 THR A N 1
ATOM 767 C CA . THR A 1 103 ? 9.448 -1.414 5.756 1.00 91.19 103 THR A CA 1
ATOM 768 C C . THR A 1 103 ? 8.556 -1.877 6.907 1.00 91.19 103 THR A C 1
ATOM 770 O O . THR A 1 103 ? 7.672 -2.699 6.692 1.00 91.19 103 THR A O 1
ATOM 773 N N . HIS A 1 104 ? 8.750 -1.330 8.109 1.00 94.94 104 HIS A N 1
ATOM 774 C CA . HIS A 1 104 ? 7.998 -1.697 9.312 1.00 94.94 104 HIS A CA 1
ATOM 775 C C . HIS A 1 104 ? 6.655 -0.958 9.452 1.00 94.94 104 HIS A C 1
ATOM 777 O O . HIS A 1 104 ? 5.761 -1.442 10.143 1.00 94.94 104 HIS A O 1
ATOM 783 N N . ALA A 1 105 ? 6.477 0.196 8.795 1.00 95.94 105 ALA A N 1
ATOM 784 C CA . ALA A 1 105 ? 5.292 1.038 8.982 1.00 95.94 105 ALA A CA 1
ATOM 785 C C . ALA A 1 105 ? 3.955 0.325 8.667 1.00 95.94 105 ALA A C 1
ATOM 787 O O . ALA A 1 105 ? 3.022 0.459 9.465 1.00 95.94 105 ALA A O 1
ATOM 788 N N . PRO A 1 106 ? 3.838 -0.491 7.596 1.00 97.31 106 PRO A N 1
ATOM 789 C CA . PRO A 1 106 ? 2.616 -1.252 7.333 1.00 97.31 106 PRO A CA 1
ATOM 790 C C . PRO A 1 106 ? 2.243 -2.233 8.450 1.00 97.31 106 PRO A C 1
ATOM 792 O O . PRO A 1 106 ? 1.062 -2.394 8.741 1.00 97.31 106 PRO A O 1
ATOM 795 N N . TYR A 1 107 ? 3.226 -2.847 9.117 1.00 97.81 107 TYR A N 1
ATOM 796 C CA . TYR A 1 107 ? 2.969 -3.781 10.216 1.00 97.81 107 TYR A CA 1
ATOM 797 C C . TYR A 1 107 ? 2.322 -3.069 11.407 1.00 97.81 107 TYR A C 1
ATOM 799 O O . TYR A 1 107 ? 1.310 -3.538 11.922 1.00 97.81 107 TYR A O 1
ATOM 807 N N . GLY A 1 108 ? 2.834 -1.896 11.794 1.00 97.56 108 GLY A N 1
ATOM 808 C CA . GLY A 1 108 ? 2.218 -1.081 12.849 1.00 97.56 108 GLY A CA 1
ATOM 809 C C . GLY A 1 108 ? 0.825 -0.570 12.461 1.00 97.56 108 GLY A C 1
ATOM 810 O O . GLY A 1 108 ? -0.115 -0.599 13.259 1.00 97.56 108 GLY A O 1
ATOM 811 N N . ALA A 1 109 ? 0.648 -0.163 11.202 1.00 97.62 109 ALA A N 1
ATOM 812 C CA . ALA A 1 109 ? -0.649 0.272 10.694 1.00 97.62 109 ALA A CA 1
ATOM 813 C C . ALA A 1 109 ? -1.701 -0.854 10.697 1.00 97.62 109 ALA A C 1
ATOM 815 O O . ALA A 1 109 ? -2.864 -0.586 10.992 1.00 97.62 109 ALA A O 1
ATOM 816 N N . LEU A 1 110 ? -1.319 -2.101 10.418 1.00 98.19 110 LEU A N 1
ATOM 817 C CA . LEU A 1 110 ? -2.229 -3.246 10.503 1.00 98.19 110 LEU A CA 1
ATOM 818 C C . LEU A 1 110 ? -2.482 -3.667 11.952 1.00 98.19 110 LEU A C 1
ATOM 820 O O . LEU A 1 110 ? -3.632 -3.889 12.321 1.00 98.19 110 LEU A O 1
ATOM 824 N N . TRP A 1 111 ? -1.447 -3.688 12.797 1.00 97.81 111 TRP A N 1
ATOM 825 C CA . TRP A 1 111 ? -1.574 -4.012 14.221 1.00 97.81 111 TRP A CA 1
ATOM 826 C C . TRP A 1 111 ? -2.599 -3.119 14.938 1.00 97.81 111 TRP A C 1
ATOM 828 O O . TRP A 1 111 ? -3.421 -3.613 15.707 1.00 97.81 111 TRP A O 1
ATOM 838 N N . THR A 1 112 ? -2.620 -1.821 14.619 1.00 97.44 112 THR A N 1
ATOM 839 C CA . THR A 1 112 ? -3.593 -0.864 15.184 1.00 97.44 112 THR A CA 1
ATOM 840 C C . THR A 1 112 ? -5.040 -1.078 14.718 1.00 97.44 112 THR A C 1
ATOM 842 O O . THR A 1 112 ? -5.953 -0.587 15.375 1.00 97.44 112 THR A O 1
ATOM 845 N N . ARG A 1 113 ? -5.271 -1.801 13.612 1.00 97.9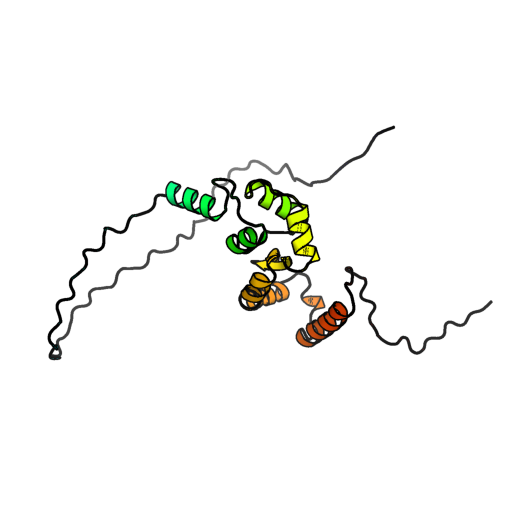4 113 ARG A N 1
ATOM 846 C CA . ARG A 1 113 ? -6.590 -1.949 12.957 1.00 97.94 113 ARG A CA 1
ATOM 847 C C . ARG A 1 113 ? -7.191 -3.344 13.058 1.00 97.94 113 ARG A C 1
ATOM 849 O O . ARG A 1 113 ? -8.407 -3.494 12.967 1.00 97.94 113 ARG A O 1
ATOM 856 N N . LEU A 1 114 ? -6.353 -4.361 13.213 1.00 98.19 114 LEU A N 1
ATOM 857 C CA . LEU A 1 114 ? -6.751 -5.761 13.138 1.00 98.19 114 LEU A CA 1
ATOM 858 C C . LEU A 1 114 ? -6.632 -6.432 14.497 1.00 98.19 114 LEU A C 1
ATOM 860 O O . LEU A 1 114 ? -5.589 -6.337 15.141 1.00 98.19 114 LEU A O 1
ATOM 864 N N . GLU A 1 115 ? -7.687 -7.105 14.937 1.00 97.62 115 GLU A N 1
ATOM 865 C CA . GLU A 1 115 ? -7.677 -7.965 16.120 1.00 97.62 115 GLU A CA 1
ATOM 866 C C . GLU A 1 115 ? -6.798 -9.197 15.848 1.00 97.62 115 GLU A C 1
ATOM 868 O O . GLU A 1 115 ? -6.856 -9.783 14.770 1.00 97.62 115 GLU A O 1
ATOM 873 N N . GLY A 1 116 ? -5.929 -9.568 16.796 1.00 96.38 116 GLY A N 1
ATOM 874 C CA . GLY A 1 116 ? -5.075 -10.756 16.656 1.00 96.38 116 GLY A CA 1
ATOM 875 C C . GLY A 1 116 ? -4.056 -10.713 15.506 1.00 96.38 116 GLY A C 1
ATOM 876 O O . GLY A 1 116 ? -3.572 -11.765 15.095 1.00 96.38 116 GLY A O 1
ATOM 877 N N . PHE A 1 117 ? -3.726 -9.529 14.973 1.00 97.94 117 PHE A N 1
ATOM 878 C CA . PHE A 1 117 ? -2.771 -9.394 13.869 1.00 97.94 117 PHE A CA 1
ATOM 879 C C . PHE A 1 117 ? -1.414 -10.024 14.193 1.00 97.94 117 PHE A C 1
ATOM 881 O O . PHE A 1 117 ? -0.775 -9.675 15.187 1.00 97.94 117 PHE A O 1
ATOM 888 N N . LYS A 1 118 ? -0.964 -10.895 13.289 1.00 96.94 118 LYS A N 1
ATOM 889 C CA . LYS A 1 118 ? 0.348 -11.538 13.313 1.00 96.94 118 LYS A CA 1
ATOM 890 C C . LYS A 1 118 ? 1.180 -11.060 1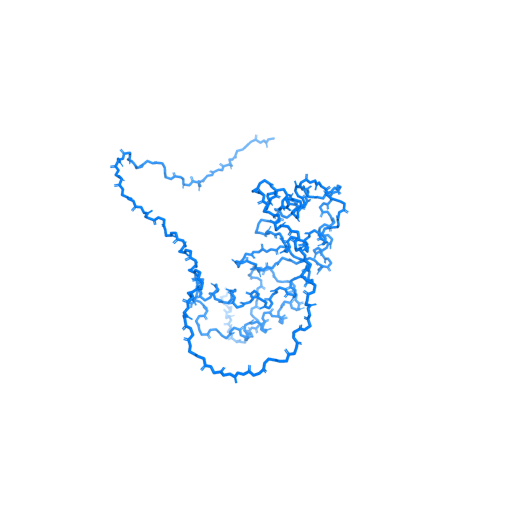2.116 1.00 96.94 118 LYS A C 1
ATOM 892 O O . LYS A 1 118 ? 0.663 -11.120 10.995 1.00 96.94 118 LYS A O 1
ATOM 897 N N . PRO A 1 119 ? 2.432 -10.596 12.302 1.00 96.88 119 PRO A N 1
ATOM 898 C CA . PRO A 1 119 ? 3.290 -10.148 11.202 1.00 96.88 119 PRO A CA 1
ATOM 899 C C . PRO A 1 119 ? 3.416 -11.169 10.065 1.00 96.88 119 PRO A C 1
ATOM 901 O O . PRO A 1 119 ? 3.375 -10.795 8.893 1.00 96.88 119 PRO A O 1
ATOM 904 N N . GLU A 1 120 ? 3.461 -12.457 10.402 1.00 97.44 120 GLU A N 1
ATOM 905 C CA . GLU A 1 120 ? 3.606 -13.577 9.470 1.00 97.44 120 GLU A CA 1
ATOM 906 C C . GLU A 1 120 ? 2.454 -13.635 8.464 1.00 97.44 120 GLU A C 1
ATOM 908 O O . GLU A 1 120 ? 2.653 -14.034 7.319 1.00 97.44 120 GLU A O 1
ATOM 913 N N . ALA A 1 121 ? 1.255 -13.189 8.855 1.00 96.88 121 ALA A N 1
ATOM 914 C CA . ALA A 1 121 ? 0.113 -13.123 7.951 1.00 96.88 121 ALA A CA 1
ATOM 915 C C . ALA A 1 121 ? 0.364 -12.136 6.805 1.00 96.88 121 ALA A C 1
ATOM 917 O O . ALA A 1 121 ? 0.036 -12.438 5.661 1.00 96.88 121 ALA A O 1
ATOM 918 N N . LEU A 1 122 ? 0.977 -10.979 7.087 1.00 97.81 122 LEU A N 1
ATOM 919 C CA . LEU A 1 122 ? 1.366 -10.039 6.038 1.00 97.81 122 LEU A CA 1
ATOM 920 C C . LEU A 1 122 ? 2.566 -10.566 5.245 1.00 97.81 122 LEU A C 1
ATOM 922 O O . LEU A 1 122 ? 2.562 -10.493 4.017 1.00 97.81 122 LEU A O 1
ATOM 926 N N . THR A 1 123 ? 3.583 -11.096 5.927 1.00 96.56 123 THR A N 1
ATOM 927 C CA . THR A 1 123 ? 4.785 -11.628 5.273 1.00 96.56 123 THR A CA 1
ATOM 928 C C . THR A 1 123 ? 4.432 -12.718 4.268 1.00 96.56 123 THR A C 1
ATOM 930 O O . THR A 1 123 ? 4.905 -12.655 3.136 1.00 96.56 123 THR A O 1
ATOM 933 N N . ARG A 1 124 ? 3.534 -13.640 4.631 1.00 97.75 124 ARG A N 1
ATOM 934 C CA . ARG A 1 124 ? 3.043 -14.695 3.741 1.00 97.75 124 ARG A CA 1
ATOM 935 C C . ARG A 1 124 ? 2.414 -14.129 2.468 1.00 97.75 124 ARG A C 1
ATOM 937 O O . ARG A 1 124 ? 2.776 -14.546 1.374 1.00 97.75 124 ARG A O 1
ATOM 944 N N . LEU A 1 125 ? 1.540 -13.126 2.588 1.00 98.06 125 LEU A N 1
ATOM 945 C CA . LEU A 1 125 ? 0.914 -12.490 1.422 1.00 98.06 125 LEU A CA 1
ATOM 946 C C . LEU A 1 125 ? 1.937 -11.802 0.507 1.00 98.06 125 LEU A C 1
ATOM 948 O O . LEU A 1 125 ? 1.757 -11.775 -0.711 1.00 98.06 125 LEU A O 1
ATOM 952 N N . ILE A 1 126 ? 3.010 -11.249 1.077 1.00 97.12 126 ILE A N 1
ATOM 953 C CA . ILE A 1 126 ? 4.107 -10.659 0.302 1.00 97.12 126 ILE A CA 1
ATOM 954 C C . ILE A 1 126 ? 4.890 -11.754 -0.432 1.00 97.12 126 ILE A C 1
ATOM 956 O O . ILE A 1 126 ? 5.140 -11.627 -1.630 1.00 97.12 126 ILE A O 1
ATOM 960 N N . THR A 1 127 ? 5.262 -12.838 0.255 1.00 96.19 127 THR A N 1
ATOM 961 C CA . THR A 1 127 ? 6.045 -13.933 -0.340 1.00 96.19 127 THR A CA 1
ATOM 962 C C . THR A 1 127 ? 5.260 -14.702 -1.401 1.00 96.19 127 THR A C 1
ATOM 964 O O . THR A 1 127 ? 5.826 -15.087 -2.420 1.00 96.19 127 THR A O 1
ATOM 967 N N . GLU A 1 128 ? 3.947 -14.842 -1.220 1.00 97.62 128 GLU A N 1
ATOM 968 C CA . GLU A 1 128 ? 3.017 -15.434 -2.193 1.00 97.62 128 GLU A CA 1
ATOM 969 C C . GLU A 1 128 ? 2.621 -14.460 -3.316 1.00 97.62 128 GLU A C 1
ATOM 971 O O . GLU A 1 128 ? 1.816 -14.800 -4.180 1.00 97.62 128 GLU A O 1
ATOM 976 N N . ARG A 1 129 ? 3.186 -13.243 -3.332 1.00 95.81 129 ARG A N 1
ATOM 977 C CA . ARG A 1 129 ? 2.942 -12.198 -4.345 1.00 95.81 129 ARG A CA 1
ATOM 978 C C . ARG A 1 129 ? 1.486 -11.726 -4.431 1.00 95.81 129 ARG A C 1
ATOM 980 O O . ARG A 1 129 ? 1.096 -11.105 -5.416 1.00 95.81 129 ARG A O 1
ATOM 987 N N . GLN A 1 130 ? 0.695 -11.961 -3.389 1.00 98.44 130 GLN A N 1
ATOM 988 C CA . GLN A 1 130 ? -0.672 -11.452 -3.270 1.00 98.44 130 GLN A CA 1
ATOM 989 C C . GLN A 1 130 ? -0.698 -9.991 -2.812 1.00 98.44 130 GLN A C 1
ATOM 991 O O . GLN A 1 130 ? -1.657 -9.266 -3.077 1.00 98.44 130 GLN A O 1
ATOM 996 N N . VAL A 1 131 ? 0.368 -9.541 -2.151 1.00 98.38 131 VAL A N 1
ATOM 997 C CA . VAL A 1 131 ? 0.586 -8.154 -1.743 1.00 98.38 131 VAL A CA 1
ATOM 998 C C . VAL A 1 131 ? 1.922 -7.677 -2.298 1.00 98.38 131 VAL A C 1
ATOM 1000 O O . VAL A 1 131 ? 2.946 -8.341 -2.156 1.00 98.38 131 VAL A O 1
ATOM 1003 N N . VAL A 1 132 ? 1.920 -6.505 -2.926 1.00 97.19 132 VAL A N 1
ATOM 1004 C CA . VAL A 1 132 ? 3.089 -5.934 -3.599 1.00 97.19 132 VAL A CA 1
ATOM 1005 C C . VAL A 1 132 ? 3.415 -4.551 -3.052 1.00 97.19 132 VAL A C 1
ATOM 1007 O O . VAL A 1 132 ? 2.533 -3.778 -2.673 1.00 97.19 132 VAL A O 1
ATOM 1010 N N . ARG A 1 133 ? 4.711 -4.229 -3.026 1.00 96.62 133 ARG A N 1
ATOM 1011 C CA . ARG A 1 133 ? 5.214 -2.892 -2.703 1.00 96.62 133 ARG A CA 1
ATOM 1012 C C . ARG A 1 133 ? 5.576 -2.175 -3.997 1.00 96.62 133 ARG A C 1
ATOM 1014 O O . ARG A 1 133 ? 6.540 -2.556 -4.656 1.00 96.62 133 ARG A O 1
ATOM 1021 N N . ALA A 1 134 ? 4.825 -1.139 -4.350 1.00 95.75 134 ALA A N 1
ATOM 1022 C CA . ALA A 1 134 ? 4.965 -0.446 -5.629 1.00 95.75 134 ALA A CA 1
ATOM 1023 C C . ALA A 1 134 ? 4.848 1.076 -5.479 1.00 95.75 134 ALA A C 1
ATOM 1025 O O . ALA A 1 134 ? 4.319 1.577 -4.487 1.00 95.75 134 ALA A O 1
ATOM 1026 N N . GLY A 1 135 ? 5.348 1.816 -6.472 1.00 95.69 135 GLY A N 1
ATOM 1027 C CA . GLY A 1 135 ? 5.103 3.254 -6.593 1.00 95.69 135 GLY A CA 1
ATOM 1028 C C . GLY A 1 135 ? 3.645 3.514 -6.977 1.00 95.69 135 GLY A C 1
ATOM 1029 O O . GLY A 1 135 ? 3.228 3.136 -8.069 1.00 95.69 135 GLY A O 1
ATOM 1030 N N . MET A 1 136 ? 2.890 4.141 -6.076 1.00 96.25 136 MET A N 1
ATOM 1031 C CA . MET A 1 136 ? 1.447 4.366 -6.196 1.00 96.25 136 MET A CA 1
ATOM 1032 C C . MET A 1 136 ? 1.122 5.858 -6.010 1.00 96.25 136 MET A C 1
ATOM 1034 O O . MET A 1 136 ? 1.770 6.724 -6.600 1.00 96.25 136 MET A O 1
ATOM 1038 N N . MET A 1 137 ? 0.104 6.190 -5.212 1.00 95.94 137 MET A N 1
ATOM 1039 C CA . MET A 1 137 ? -0.385 7.552 -5.023 1.00 95.94 137 MET A CA 1
ATOM 1040 C C . MET A 1 137 ? 0.758 8.511 -4.667 1.00 95.94 137 MET A C 1
ATOM 1042 O O . MET A 1 137 ? 1.614 8.224 -3.826 1.00 95.94 137 MET A O 1
ATOM 1046 N N . ARG A 1 138 ? 0.763 9.675 -5.330 1.00 93.19 138 ARG A N 1
ATOM 1047 C CA . ARG A 1 138 ? 1.766 10.740 -5.153 1.00 93.19 138 ARG A CA 1
ATOM 1048 C C . ARG A 1 138 ? 3.219 10.312 -5.438 1.00 93.19 138 ARG A C 1
ATOM 1050 O O . ARG A 1 138 ? 4.136 10.953 -4.939 1.00 93.19 138 ARG A O 1
ATOM 1057 N N . GLY A 1 139 ? 3.451 9.229 -6.189 1.00 92.62 139 GLY A N 1
ATOM 1058 C CA . GLY A 1 139 ? 4.809 8.741 -6.477 1.00 92.62 139 GLY A CA 1
ATOM 1059 C C . GLY A 1 139 ? 5.505 8.080 -5.289 1.00 92.62 139 GLY A C 1
ATOM 1060 O O . GLY A 1 139 ? 6.720 7.910 -5.294 1.00 92.62 139 GLY A O 1
ATOM 1061 N N . THR A 1 140 ? 4.748 7.709 -4.257 1.00 94.62 140 THR A N 1
ATOM 1062 C CA . THR A 1 140 ? 5.285 7.090 -3.042 1.00 94.62 140 THR A CA 1
ATOM 1063 C C . THR A 1 140 ? 5.144 5.567 -3.074 1.00 94.62 140 THR A C 1
ATOM 1065 O O . THR A 1 140 ? 4.295 5.038 -3.784 1.00 94.62 140 THR A O 1
ATOM 1068 N N . LEU A 1 141 ? 5.980 4.844 -2.323 1.00 96.62 141 LEU A N 1
ATOM 1069 C CA . LEU A 1 141 ? 5.871 3.401 -2.155 1.00 96.62 141 LEU A CA 1
ATOM 1070 C C . LEU A 1 141 ? 4.686 3.063 -1.253 1.00 96.62 141 LEU A C 1
ATOM 1072 O O . LEU A 1 141 ? 4.633 3.480 -0.098 1.00 96.62 141 LEU A O 1
ATOM 1076 N N . HIS A 1 142 ? 3.760 2.272 -1.770 1.00 98.00 142 HIS A N 1
ATOM 1077 C CA . HIS A 1 142 ? 2.646 1.723 -1.014 1.00 98.00 142 HIS A CA 1
ATOM 1078 C C . HIS A 1 142 ? 2.683 0.199 -1.055 1.00 98.00 142 HIS A C 1
ATOM 1080 O O . HIS A 1 142 ? 3.156 -0.394 -2.023 1.00 98.00 142 HIS A O 1
ATOM 1086 N N . LEU A 1 143 ? 2.169 -0.410 0.006 1.00 98.12 143 LEU A N 1
ATOM 1087 C CA . LEU A 1 143 ? 1.833 -1.817 0.093 1.00 98.12 143 LEU A CA 1
ATOM 1088 C C . LEU A 1 143 ? 0.352 -1.972 -0.267 1.00 98.12 143 LEU A C 1
ATOM 1090 O O . LEU A 1 143 ? -0.501 -1.382 0.395 1.00 98.12 143 LEU A O 1
ATOM 1094 N N . VAL A 1 144 ? 0.065 -2.713 -1.331 1.00 98.38 144 VAL A N 1
ATOM 1095 C CA . VAL A 1 144 ? -1.275 -2.904 -1.915 1.00 98.38 144 VAL A CA 1
ATOM 1096 C C . VAL A 1 144 ? -1.471 -4.372 -2.272 1.00 98.38 144 VAL A C 1
ATOM 1098 O O . VAL A 1 144 ? -0.488 -5.089 -2.466 1.00 98.38 144 VAL A O 1
ATOM 1101 N N . THR A 1 145 ? -2.714 -4.837 -2.394 1.00 98.75 145 THR A N 1
ATOM 1102 C CA . THR A 1 145 ? -2.952 -6.159 -2.991 1.00 98.75 145 THR A CA 1
ATOM 1103 C C . THR A 1 145 ? -2.543 -6.146 -4.465 1.00 98.75 145 THR A C 1
ATOM 1105 O O . THR A 1 145 ? -2.537 -5.101 -5.122 1.00 98.75 145 THR A O 1
ATOM 1108 N N . ALA A 1 146 ? -2.175 -7.305 -5.008 1.00 98.44 146 ALA A N 1
ATOM 1109 C CA . ALA A 1 146 ? -1.829 -7.440 -6.421 1.00 98.44 146 ALA A CA 1
ATOM 1110 C C . ALA A 1 146 ? -3.006 -7.026 -7.323 1.00 98.44 146 ALA A C 1
ATOM 1112 O O . ALA A 1 146 ? -2.805 -6.340 -8.325 1.00 98.44 146 ALA A O 1
ATOM 1113 N N . ARG A 1 147 ? -4.237 -7.365 -6.913 1.00 98.06 147 ARG A N 1
ATOM 1114 C CA . ARG A 1 147 ? -5.482 -6.951 -7.571 1.00 98.06 147 ARG A CA 1
ATOM 1115 C C . ARG A 1 147 ? -5.603 -5.429 -7.654 1.00 98.06 147 ARG A C 1
ATOM 1117 O O . ARG A 1 147 ? -5.742 -4.894 -8.752 1.00 98.06 147 ARG A O 1
ATOM 1124 N N . ASP A 1 148 ? -5.501 -4.734 -6.523 1.00 98.25 148 ASP A N 1
ATOM 1125 C CA . ASP A 1 148 ? -5.613 -3.273 -6.492 1.00 98.25 148 ASP A CA 1
ATOM 1126 C C . ASP A 1 148 ? -4.451 -2.599 -7.205 1.00 98.25 148 ASP A C 1
ATOM 1128 O O . ASP A 1 148 ? -4.638 -1.580 -7.865 1.00 98.25 148 ASP A O 1
ATOM 1132 N N . CYS A 1 149 ? -3.251 -3.179 -7.135 1.00 98.00 149 CYS A N 1
ATOM 1133 C CA . CYS A 1 149 ? -2.125 -2.700 -7.922 1.00 98.00 149 CYS A CA 1
ATOM 1134 C C . CYS A 1 149 ? -2.481 -2.689 -9.412 1.00 98.00 149 CYS A C 1
ATOM 1136 O O . CYS A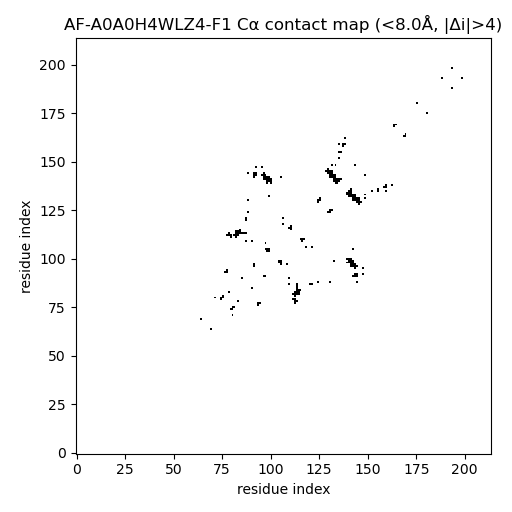 1 149 ? -2.319 -1.662 -10.064 1.00 98.00 149 CYS A O 1
ATOM 1138 N N . LEU A 1 150 ? -2.999 -3.795 -9.950 1.00 97.19 150 LEU A N 1
ATOM 1139 C CA . LEU A 1 150 ? -3.378 -3.892 -11.362 1.00 97.19 150 LEU A CA 1
ATOM 1140 C C . LEU A 1 150 ? -4.535 -2.952 -11.729 1.00 97.19 150 LEU A C 1
ATOM 1142 O O . LEU A 1 150 ? -4.499 -2.348 -12.799 1.00 97.19 150 LEU A O 1
ATOM 1146 N N . ALA A 1 151 ? -5.516 -2.776 -10.841 1.00 97.50 151 ALA A N 1
ATOM 1147 C CA . ALA A 1 151 ? -6.657 -1.891 -11.076 1.00 97.50 151 ALA A CA 1
ATOM 1148 C C . ALA A 1 151 ? -6.281 -0.397 -11.016 1.00 97.50 151 ALA A C 1
ATOM 1150 O O . ALA A 1 151 ? -6.729 0.402 -11.837 1.00 97.50 151 ALA A O 1
ATOM 1151 N N . LEU A 1 152 ? -5.438 -0.004 -10.058 1.00 96.88 152 LEU A N 1
ATOM 1152 C CA . LEU A 1 152 ? -5.086 1.397 -9.812 1.00 96.88 152 LEU A CA 1
ATOM 1153 C C . LEU A 1 152 ? -3.944 1.885 -10.699 1.00 96.88 152 LEU A C 1
ATOM 1155 O O . LEU A 1 152 ? -3.883 3.073 -11.026 1.00 96.88 152 LEU A O 1
ATOM 1159 N N . ARG A 1 153 ? -3.015 1.004 -11.090 1.00 95.31 153 ARG A N 1
ATOM 1160 C CA . ARG A 1 153 ? -1.798 1.414 -11.804 1.00 95.31 153 ARG A CA 1
ATOM 1161 C C . ARG A 1 153 ? -2.074 2.190 -13.099 1.00 95.31 153 ARG A C 1
ATOM 1163 O O . ARG A 1 153 ? -1.383 3.197 -13.277 1.00 95.31 153 ARG A O 1
ATOM 1170 N N . PRO A 1 154 ? -3.045 1.814 -13.959 1.00 96.06 154 PRO A N 1
ATOM 1171 C CA . PRO A 1 154 ? -3.365 2.570 -15.172 1.00 96.06 154 PRO A CA 1
ATOM 1172 C C . PRO A 1 154 ? -3.869 3.986 -14.880 1.00 96.06 154 PRO A C 1
ATOM 1174 O O . PRO A 1 154 ? -3.456 4.934 -15.542 1.00 96.06 154 PRO A O 1
ATOM 1177 N N . VAL A 1 155 ? -4.694 4.150 -13.841 1.00 96.75 155 VAL A N 1
ATOM 1178 C CA . VAL A 1 155 ? -5.245 5.454 -13.435 1.00 96.75 155 VAL A CA 1
ATOM 1179 C C . VAL A 1 155 ? -4.149 6.371 -12.884 1.00 96.75 155 VAL A C 1
ATOM 1181 O O . VAL A 1 155 ? -4.147 7.577 -13.124 1.00 96.75 155 VAL A O 1
ATOM 1184 N N . LEU A 1 156 ? -3.180 5.802 -12.162 1.00 96.75 156 LEU A N 1
ATOM 1185 C CA . LEU A 1 156 ? -2.083 6.554 -11.550 1.00 96.75 156 LEU A CA 1
ATOM 1186 C C . LEU A 1 156 ? -0.932 6.856 -12.524 1.00 96.75 156 LEU A C 1
ATOM 1188 O O . LEU A 1 156 ? -0.198 7.824 -12.309 1.00 96.75 156 LEU A O 1
ATOM 1192 N N . GLN A 1 157 ? -0.762 6.061 -13.588 1.00 94.75 157 GLN A N 1
ATOM 1193 C CA . GLN A 1 157 ? 0.383 6.149 -14.504 1.00 94.75 157 GLN A CA 1
ATOM 1194 C C . GLN A 1 157 ? 0.608 7.558 -15.081 1.00 94.75 157 GLN A C 1
ATOM 1196 O O . GLN A 1 157 ? 1.737 8.033 -14.967 1.00 94.75 157 GLN A O 1
ATOM 1201 N N . PRO A 1 158 ? -0.404 8.291 -15.592 1.00 93.75 158 PRO A N 1
ATOM 1202 C CA . PRO A 1 158 ? -0.164 9.613 -16.171 1.00 93.75 158 PRO A CA 1
ATOM 1203 C C . PRO A 1 158 ? 0.400 10.623 -15.163 1.00 93.75 158 PRO A C 1
ATOM 1205 O O . PRO A 1 158 ? 1.218 11.472 -15.513 1.00 93.75 158 PRO A O 1
ATOM 1208 N N . ALA A 1 159 ? -0.031 10.549 -13.899 1.00 93.50 159 ALA A N 1
ATOM 1209 C CA . ALA A 1 159 ? 0.488 11.412 -12.840 1.00 93.50 159 ALA A CA 1
ATOM 1210 C C . ALA A 1 159 ? 1.921 11.028 -12.448 1.00 93.50 159 ALA A C 1
ATOM 1212 O O . ALA A 1 159 ? 2.752 11.907 -12.217 1.00 93.50 159 ALA A O 1
ATOM 1213 N N . LEU A 1 160 ? 2.217 9.728 -12.416 1.00 92.00 160 LEU A N 1
ATOM 1214 C CA . LEU A 1 160 ? 3.552 9.205 -12.135 1.00 92.00 160 LEU A CA 1
ATOM 1215 C C . LEU A 1 160 ? 4.558 9.588 -13.225 1.00 92.00 160 LEU A C 1
ATOM 1217 O O . LEU A 1 160 ? 5.653 10.043 -12.902 1.00 92.00 160 LEU A O 1
ATOM 1221 N N . ASP A 1 161 ? 4.165 9.505 -14.496 1.00 88.81 161 ASP A N 1
ATOM 1222 C CA . ASP A 1 161 ? 5.015 9.890 -15.628 1.00 88.81 161 ASP A CA 1
ATOM 1223 C C . ASP A 1 161 ? 5.356 11.380 -15.595 1.00 88.81 161 ASP A C 1
ATOM 1225 O O . ASP A 1 161 ? 6.504 11.765 -15.820 1.00 88.81 161 ASP A O 1
ATOM 1229 N N . ARG A 1 162 ? 4.380 12.236 -15.263 1.00 87.62 162 ARG A N 1
ATOM 1230 C CA . ARG A 1 162 ? 4.642 13.667 -15.044 1.00 87.62 162 ARG A CA 1
ATOM 1231 C C . ARG A 1 162 ? 5.611 13.883 -13.886 1.00 87.62 162 ARG A C 1
ATOM 1233 O O . ARG A 1 162 ? 6.564 14.639 -14.036 1.00 87.62 162 ARG A O 1
ATOM 1240 N N . GLY A 1 163 ? 5.408 13.191 -12.764 1.00 85.44 163 GLY A N 1
ATOM 1241 C CA . GLY A 1 163 ? 6.318 13.252 -11.618 1.00 85.44 163 GLY A CA 1
ATOM 1242 C C . GLY A 1 163 ? 7.757 12.892 -11.993 1.00 85.44 163 GLY A C 1
ATOM 1243 O O . GLY A 1 163 ? 8.680 13.606 -11.616 1.00 85.44 163 GLY A O 1
ATOM 1244 N N . MET A 1 164 ? 7.945 11.852 -12.810 1.00 81.75 164 MET A N 1
ATOM 1245 C CA . MET A 1 164 ? 9.263 11.446 -13.310 1.00 81.75 164 MET A CA 1
ATOM 1246 C C . MET A 1 164 ? 9.911 12.500 -14.217 1.00 81.75 164 MET A C 1
ATOM 1248 O O . MET A 1 164 ? 11.106 12.755 -14.092 1.00 81.75 164 MET A O 1
ATOM 1252 N N . LYS A 1 165 ? 9.139 13.166 -15.085 1.00 75.25 165 LYS A N 1
ATOM 1253 C CA . LYS A 1 165 ? 9.646 14.250 -15.953 1.00 75.25 165 LYS A CA 1
ATOM 1254 C C . LYS A 1 165 ? 10.114 15.481 -15.171 1.00 75.25 165 LYS A C 1
ATOM 1256 O O . LYS A 1 165 ? 10.971 16.219 -15.653 1.00 75.25 165 LYS A O 1
ATOM 1261 N N . HIS A 1 166 ? 9.560 15.695 -13.980 1.00 74.19 166 HIS A N 1
ATOM 1262 C CA . HIS A 1 166 ? 9.939 16.781 -13.072 1.00 74.19 166 HIS A CA 1
ATOM 1263 C C . HIS A 1 166 ? 10.900 16.333 -11.960 1.00 74.19 166 HIS A C 1
ATOM 1265 O O . HIS A 1 166 ? 11.224 17.124 -11.077 1.00 74.19 166 HIS A O 1
ATOM 1271 N N . ALA A 1 167 ? 11.353 15.077 -11.983 1.00 73.06 167 ALA A N 1
ATOM 1272 C CA . ALA A 1 167 ? 12.253 14.547 -10.974 1.00 73.06 167 ALA A CA 1
ATOM 1273 C C . ALA A 1 167 ? 13.687 15.059 -11.165 1.00 73.06 167 ALA A C 1
ATOM 1275 O O . ALA A 1 167 ? 14.118 15.406 -12.266 1.00 73.06 167 ALA A O 1
ATOM 1276 N N . THR A 1 168 ? 14.458 15.005 -10.080 1.00 69.38 168 THR A N 1
ATOM 1277 C CA . THR A 1 168 ? 15.877 15.392 -10.007 1.00 69.38 168 THR A CA 1
ATOM 1278 C C . THR A 1 168 ? 16.749 14.731 -11.082 1.00 69.38 168 THR A C 1
ATOM 1280 O O . THR A 1 168 ? 17.772 15.281 -11.476 1.00 69.38 168 THR A O 1
ATOM 1283 N N . PHE A 1 169 ? 16.324 13.576 -11.601 1.00 68.44 169 PHE A N 1
ATOM 1284 C CA . PHE A 1 169 ? 17.060 12.769 -12.574 1.00 68.44 169 PHE A CA 1
ATOM 1285 C C . PHE A 1 169 ? 16.682 13.036 -14.040 1.00 68.44 169 PHE A C 1
ATOM 1287 O O . PHE A 1 169 ? 17.096 12.289 -14.922 1.00 68.44 169 PHE A O 1
ATOM 1294 N N . ARG A 1 170 ? 15.915 14.099 -14.335 1.00 78.56 170 ARG A N 1
ATOM 1295 C CA . ARG A 1 170 ? 15.461 14.417 -15.703 1.00 78.56 170 ARG A CA 1
ATOM 1296 C C . ARG A 1 170 ? 16.597 14.391 -16.728 1.00 78.56 170 ARG A C 1
ATOM 1298 O O . ARG A 1 170 ? 16.448 13.765 -17.768 1.00 78.56 170 ARG A O 1
ATOM 1305 N N . LYS A 1 171 ? 17.729 15.030 -16.412 1.00 80.12 171 LYS A N 1
ATOM 1306 C CA . LYS A 1 171 ? 18.894 15.119 -17.311 1.00 80.12 171 LYS A CA 1
ATOM 1307 C C . LYS A 1 171 ? 19.464 13.747 -17.684 1.00 80.12 171 LYS A C 1
ATOM 1309 O O . LYS A 1 171 ? 19.949 13.571 -18.787 1.00 80.12 171 LYS A O 1
ATOM 1314 N N . GLN A 1 172 ? 19.383 12.768 -16.783 1.00 79.81 172 GLN A N 1
ATOM 1315 C CA . GLN A 1 172 ? 19.879 11.406 -17.025 1.00 79.81 172 GLN A CA 1
ATOM 1316 C C . GLN A 1 172 ? 18.898 10.554 -17.840 1.00 79.81 172 GLN A C 1
ATOM 1318 O O . GLN A 1 172 ? 19.249 9.459 -18.264 1.00 79.81 172 GLN A O 1
ATOM 1323 N N . LEU A 1 173 ? 17.668 11.036 -18.030 1.00 79.00 173 LEU A N 1
ATOM 1324 C CA . LEU A 1 173 ? 16.630 10.381 -18.823 1.00 79.00 173 LEU A CA 1
ATOM 1325 C C . LEU A 1 173 ? 16.434 11.056 -20.190 1.00 79.00 173 LEU A C 1
ATOM 1327 O O . LEU A 1 173 ? 15.579 10.627 -20.963 1.00 79.00 173 LEU A O 1
ATOM 1331 N N . GLU A 1 174 ? 17.193 12.110 -20.501 1.00 83.25 174 GLU A N 1
ATOM 1332 C CA . GLU A 1 174 ? 17.148 12.760 -21.813 1.00 83.25 174 GLU A CA 1
ATOM 1333 C C . GLU A 1 174 ? 17.610 11.782 -22.903 1.00 83.25 174 GLU A C 1
ATOM 1335 O O . GLU A 1 174 ? 18.629 11.111 -22.765 1.00 83.25 174 GLU A O 1
ATOM 1340 N N . GLY A 1 175 ? 16.819 11.659 -23.974 1.00 83.94 175 GLY A N 1
ATOM 1341 C CA . GLY A 1 175 ? 17.088 10.731 -25.079 1.00 83.94 175 GLY A CA 1
ATOM 1342 C C . GLY A 1 175 ? 16.785 9.254 -24.790 1.00 83.94 175 GLY A C 1
ATOM 1343 O O . GLY A 1 175 ? 16.898 8.433 -25.695 1.00 83.94 175 GLY A O 1
ATOM 1344 N N . VAL A 1 176 ? 16.363 8.899 -23.571 1.00 86.12 176 VAL A N 1
ATOM 1345 C CA . VAL A 1 176 ? 16.008 7.515 -23.229 1.00 86.12 176 VAL A CA 1
ATOM 1346 C C . VAL A 1 176 ? 14.607 7.184 -23.742 1.00 86.12 176 VAL A C 1
ATOM 1348 O O . VAL A 1 176 ? 13.622 7.811 -23.345 1.00 86.12 176 VAL A O 1
ATOM 1351 N N . ASP A 1 177 ? 14.497 6.142 -24.566 1.00 87.94 177 ASP A N 1
ATOM 1352 C CA . ASP A 1 177 ? 13.199 5.560 -24.905 1.00 87.94 177 ASP A CA 1
ATOM 1353 C C . ASP A 1 177 ? 12.638 4.789 -23.700 1.00 87.94 177 ASP A C 1
ATOM 1355 O O . ASP A 1 177 ? 13.079 3.690 -23.350 1.00 87.94 177 ASP A O 1
ATOM 1359 N N . ALA A 1 178 ? 11.622 5.374 -23.064 1.00 84.00 178 ALA A N 1
ATOM 1360 C CA . ALA A 1 178 ? 10.952 4.787 -21.913 1.00 84.00 178 ALA A CA 1
ATOM 1361 C C . ALA A 1 178 ? 10.302 3.425 -22.221 1.00 84.00 178 ALA A C 1
ATOM 1363 O O . ALA A 1 178 ? 10.228 2.581 -21.328 1.00 84.00 178 ALA A O 1
ATOM 1364 N N . ARG A 1 179 ? 9.829 3.183 -23.452 1.00 87.94 179 ARG A N 1
ATOM 1365 C CA . ARG A 1 179 ? 9.219 1.896 -23.821 1.00 87.94 179 ARG A CA 1
ATOM 1366 C C . ARG A 1 179 ? 10.277 0.807 -23.930 1.00 87.94 179 ARG A C 1
ATOM 1368 O O . ARG A 1 179 ? 10.091 -0.251 -23.330 1.00 87.94 179 ARG A O 1
ATOM 1375 N N . ALA A 1 180 ? 11.383 1.089 -24.617 1.00 90.81 180 ALA A N 1
ATOM 1376 C CA . ALA A 1 180 ? 12.519 0.175 -24.703 1.00 90.81 180 ALA A CA 1
ATOM 1377 C C . ALA A 1 180 ? 13.085 -0.142 -23.309 1.00 90.81 180 ALA A C 1
ATOM 1379 O O . ALA A 1 180 ? 13.270 -1.309 -22.967 1.00 90.81 180 ALA A O 1
ATOM 1380 N N . LEU A 1 181 ? 13.245 0.876 -22.453 1.00 89.31 181 LEU A N 1
ATOM 1381 C CA . LEU A 1 181 ? 13.709 0.699 -21.074 1.00 89.31 181 LEU A CA 1
ATOM 1382 C C . LEU A 1 181 ? 12.779 -0.207 -20.253 1.00 89.31 181 LEU A C 1
ATOM 1384 O O . LEU A 1 181 ? 13.242 -1.068 -19.506 1.00 89.31 181 LEU A O 1
ATOM 1388 N N . VAL A 1 182 ? 11.460 -0.020 -20.369 1.00 89.88 182 VAL A N 1
ATOM 1389 C CA . VAL A 1 182 ? 10.481 -0.861 -19.665 1.00 89.88 182 VAL A CA 1
ATOM 1390 C C . VAL A 1 182 ? 10.506 -2.298 -20.185 1.00 89.88 182 VAL A C 1
ATOM 1392 O O . VAL A 1 182 ? 10.382 -3.219 -19.377 1.00 89.88 182 VAL A O 1
ATOM 1395 N N . ALA A 1 183 ? 10.652 -2.506 -21.495 1.00 92.19 183 ALA A N 1
ATOM 1396 C CA . ALA A 1 183 ? 10.739 -3.841 -22.086 1.00 92.19 183 ALA A CA 1
ATOM 1397 C C . ALA A 1 183 ? 11.976 -4.598 -21.577 1.00 92.19 183 ALA A C 1
ATOM 1399 O O . ALA A 1 183 ? 11.839 -5.705 -21.053 1.00 92.19 183 ALA A O 1
ATOM 1400 N N . GLU A 1 184 ? 13.145 -3.957 -21.618 1.00 91.62 184 GLU A N 1
ATOM 1401 C CA . GLU A 1 184 ? 14.402 -4.522 -21.117 1.00 91.62 184 GLU A CA 1
ATOM 1402 C C . GLU A 1 184 ? 14.325 -4.815 -19.612 1.00 91.62 184 GLU A C 1
ATOM 1404 O O . GLU A 1 184 ? 14.612 -5.920 -19.150 1.00 91.62 184 GLU A O 1
ATOM 1409 N N . GLY A 1 185 ? 13.827 -3.851 -18.829 1.00 90.12 185 GLY A N 1
ATOM 1410 C CA . GLY A 1 185 ? 13.642 -4.024 -17.391 1.00 90.12 185 GLY A CA 1
ATOM 1411 C C . GLY A 1 185 ? 12.711 -5.191 -17.047 1.00 90.12 185 GLY A C 1
ATOM 1412 O O . GLY A 1 185 ? 12.961 -5.915 -16.084 1.00 90.12 185 GLY A O 1
ATOM 1413 N N . ARG A 1 186 ? 11.653 -5.420 -17.839 1.00 90.81 186 ARG A N 1
ATOM 1414 C CA . ARG A 1 186 ? 10.762 -6.577 -17.662 1.00 90.81 186 ARG A CA 1
ATOM 1415 C C . ARG A 1 186 ? 11.466 -7.893 -17.964 1.00 90.81 186 ARG A C 1
ATOM 1417 O O . ARG A 1 186 ? 11.311 -8.816 -17.170 1.00 90.81 186 ARG A O 1
ATOM 1424 N N . ALA A 1 187 ? 12.224 -7.978 -19.057 1.00 90.81 187 ALA A N 1
ATOM 1425 C CA . ALA A 1 187 ? 12.964 -9.188 -19.415 1.00 90.81 187 ALA A CA 1
ATOM 1426 C C . ALA A 1 187 ? 13.949 -9.584 -18.301 1.00 90.81 187 ALA A C 1
ATOM 1428 O O . ALA A 1 187 ? 13.953 -10.726 -17.838 1.00 90.81 187 ALA A O 1
ATOM 1429 N N . LEU A 1 188 ? 14.700 -8.611 -17.781 1.00 90.31 188 LEU A N 1
ATOM 1430 C CA . LEU A 1 188 ? 15.657 -8.834 -16.698 1.00 90.31 188 LEU A CA 1
ATOM 1431 C C . LEU A 1 188 ? 14.978 -9.249 -15.379 1.00 90.31 188 LEU A C 1
ATOM 1433 O O . LEU A 1 188 ? 15.455 -10.159 -14.699 1.00 90.31 188 LEU A O 1
ATOM 1437 N N . LEU A 1 189 ? 13.850 -8.622 -15.020 1.00 88.75 189 LEU A N 1
ATOM 1438 C CA . LEU A 1 189 ? 13.088 -8.977 -13.813 1.00 88.75 189 LEU A CA 1
ATOM 1439 C C . LEU A 1 189 ? 12.377 -10.331 -13.924 1.00 88.75 189 LEU A C 1
ATOM 1441 O O . LEU A 1 189 ? 12.187 -10.995 -12.905 1.00 88.75 189 LEU A O 1
ATOM 1445 N N . ALA A 1 190 ? 11.973 -10.733 -15.132 1.00 88.75 190 ALA A N 1
ATOM 1446 C CA . ALA A 1 190 ? 11.389 -12.046 -15.383 1.00 88.75 190 ALA A CA 1
ATOM 1447 C C . ALA A 1 190 ? 12.425 -13.165 -15.208 1.00 88.75 190 ALA A C 1
ATOM 1449 O O . ALA A 1 190 ? 12.085 -14.225 -14.689 1.00 88.75 190 ALA A O 1
ATOM 1450 N N . ALA A 1 191 ? 13.684 -12.913 -15.582 1.00 89.44 191 ALA A N 1
ATOM 1451 C CA . ALA A 1 191 ? 14.767 -13.878 -15.425 1.00 89.44 191 ALA A CA 1
ATOM 1452 C C . ALA A 1 191 ? 15.130 -14.121 -13.9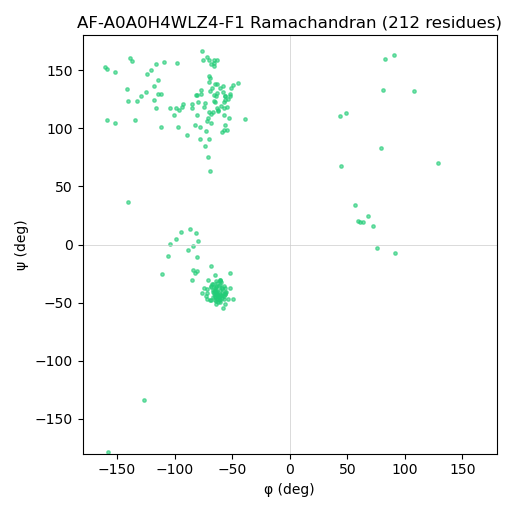51 1.00 89.44 191 ALA A C 1
ATOM 1454 O O . ALA A 1 191 ? 15.262 -15.268 -13.529 1.00 89.44 191 ALA A O 1
ATOM 1455 N N . ARG A 1 192 ? 15.300 -13.056 -13.150 1.00 84.81 192 ARG A N 1
ATOM 1456 C CA . ARG A 1 192 ? 15.573 -13.182 -11.708 1.00 84.81 192 ARG A CA 1
ATOM 1457 C C . ARG A 1 192 ? 15.273 -11.903 -10.919 1.00 84.81 192 ARG A C 1
ATOM 1459 O O . ARG A 1 192 ? 15.468 -10.799 -11.438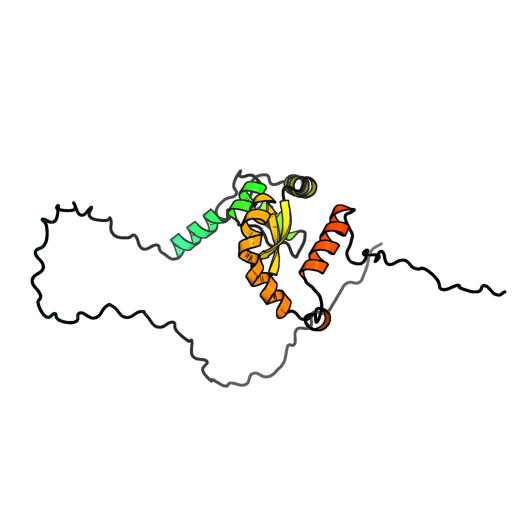 1.00 84.81 192 ARG A O 1
ATOM 1466 N N . PRO A 1 193 ? 14.934 -12.013 -9.619 1.00 82.44 193 PRO A N 1
ATOM 1467 C CA . PRO A 1 193 ? 15.008 -10.876 -8.710 1.00 82.44 193 PRO A CA 1
ATOM 1468 C C . PRO A 1 193 ? 16.430 -10.304 -8.710 1.00 82.44 193 PRO A C 1
ATOM 1470 O O . PRO A 1 193 ? 17.391 -11.026 -8.451 1.00 82.44 193 PRO A O 1
ATOM 1473 N N . SER A 1 194 ? 16.568 -9.011 -9.002 1.00 77.19 194 SER A N 1
ATOM 1474 C CA . SER A 1 194 ? 17.864 -8.329 -9.007 1.00 77.19 194 SER A CA 1
ATOM 1475 C C . SER A 1 194 ? 17.879 -7.220 -7.952 1.00 77.19 194 SER A C 1
ATOM 1477 O O . SER A 1 194 ? 17.001 -6.350 -7.971 1.00 77.19 194 SER A O 1
ATOM 1479 N N . PRO A 1 195 ? 18.842 -7.221 -7.012 1.00 75.81 195 PRO A N 1
ATOM 1480 C CA . PRO A 1 195 ? 19.005 -6.117 -6.079 1.00 75.81 195 PRO A CA 1
ATOM 1481 C C . PRO A 1 195 ? 19.435 -4.849 -6.826 1.00 75.81 195 PRO A C 1
ATOM 1483 O O . PRO A 1 195 ? 19.983 -4.895 -7.930 1.00 75.81 195 PRO A O 1
ATOM 1486 N N . ARG A 1 196 ? 19.200 -3.686 -6.213 1.00 64.62 196 ARG A N 1
ATOM 1487 C CA . ARG A 1 196 ? 19.628 -2.398 -6.775 1.00 64.62 196 ARG A CA 1
ATOM 1488 C C . ARG A 1 196 ? 21.147 -2.426 -7.010 1.00 64.62 196 ARG A C 1
ATOM 1490 O O . ARG A 1 196 ? 21.895 -2.647 -6.069 1.00 64.62 196 ARG A O 1
ATOM 1497 N N . GLY A 1 197 ? 21.580 -2.199 -8.253 1.00 63.94 197 GLY A N 1
ATOM 1498 C CA . GLY A 1 197 ? 22.997 -2.233 -8.650 1.00 63.94 197 GLY A CA 1
ATOM 1499 C C . GLY A 1 197 ? 23.506 -3.596 -9.140 1.00 63.94 197 GLY A C 1
ATOM 1500 O O . GLY A 1 197 ? 24.599 -3.660 -9.680 1.00 63.94 197 GLY A O 1
ATOM 1501 N N . GLY A 1 198 ? 22.707 -4.665 -9.038 1.00 59.72 198 GLY A N 1
ATOM 1502 C CA . GLY A 1 198 ? 23.038 -5.995 -9.576 1.00 59.72 198 GLY A CA 1
ATOM 1503 C C . GLY A 1 198 ? 22.772 -6.162 -11.079 1.00 59.72 198 GLY A C 1
ATOM 1504 O O . GLY A 1 198 ? 22.798 -7.284 -11.588 1.00 59.72 198 GLY A O 1
ATOM 1505 N N . TRP A 1 199 ? 22.471 -5.065 -11.779 1.00 61.62 199 TRP A N 1
ATOM 1506 C CA . TRP A 1 199 ? 22.212 -5.044 -13.215 1.00 61.62 199 TRP A CA 1
ATOM 1507 C C . TRP A 1 199 ? 23.546 -5.104 -13.960 1.00 61.62 199 TRP A C 1
ATOM 1509 O O . TRP A 1 199 ? 24.174 -4.081 -14.217 1.00 61.62 199 TRP A O 1
ATOM 1519 N N . VAL A 1 200 ? 24.005 -6.312 -14.273 1.00 57.66 200 VAL A N 1
ATOM 1520 C CA . VAL A 1 200 ? 25.114 -6.495 -15.210 1.00 57.66 200 VAL A CA 1
ATOM 1521 C C . VAL A 1 200 ? 24.511 -6.377 -16.602 1.00 57.66 200 VAL A C 1
ATOM 1523 O O . VAL A 1 200 ? 23.698 -7.218 -16.982 1.00 57.66 200 VAL A O 1
ATOM 1526 N N . SER A 1 201 ? 24.847 -5.317 -17.340 1.00 55.25 201 SER A N 1
ATOM 1527 C CA . SER A 1 201 ? 24.432 -5.204 -18.735 1.00 55.25 201 SER A CA 1
ATOM 1528 C C . SER A 1 201 ? 25.013 -6.389 -19.496 1.00 55.25 201 SER A C 1
ATOM 1530 O O . SER A 1 201 ? 26.234 -6.548 -19.556 1.00 55.25 201 SER A O 1
ATOM 1532 N N . GLY A 1 202 ? 24.149 -7.212 -20.080 1.00 46.62 202 GLY A N 1
ATOM 1533 C CA . GLY A 1 202 ? 24.533 -8.192 -21.085 1.00 46.62 202 GLY A CA 1
ATOM 1534 C C . GLY A 1 202 ? 24.952 -7.485 -22.372 1.00 46.62 202 GLY A C 1
ATOM 1535 O O . GLY A 1 202 ? 24.289 -7.624 -23.388 1.00 46.62 202 GLY A O 1
ATOM 1536 N N . SER A 1 203 ? 26.024 -6.693 -22.334 1.00 42.03 203 SER A N 1
ATOM 1537 C CA . SER A 1 203 ? 26.768 -6.328 -23.530 1.00 42.03 203 SER A CA 1
ATOM 1538 C C . SER A 1 203 ? 28.042 -7.159 -23.537 1.00 42.03 203 SER A C 1
ATOM 1540 O O . SER A 1 203 ? 28.869 -7.119 -22.625 1.00 42.03 203 SER A O 1
ATOM 1542 N N . SER A 1 204 ? 28.150 -7.989 -24.564 1.00 38.31 204 SER A N 1
ATOM 1543 C CA . SER A 1 204 ? 29.337 -8.739 -24.939 1.00 38.31 204 SER A CA 1
ATOM 1544 C C . SER A 1 204 ? 30.612 -7.908 -24.752 1.00 38.31 204 SER A C 1
ATOM 1546 O O . SER A 1 204 ? 30.909 -7.013 -25.544 1.00 38.31 204 SER A O 1
ATOM 1548 N N . ARG A 1 205 ? 31.421 -8.242 -23.739 1.00 38.38 205 ARG A N 1
ATOM 1549 C CA . ARG A 1 205 ? 32.857 -7.936 -23.752 1.00 38.38 205 ARG A CA 1
ATOM 1550 C C . ARG A 1 205 ? 33.519 -8.856 -24.779 1.00 38.38 205 ARG A C 1
ATOM 1552 O O . ARG A 1 205 ? 34.170 -9.829 -24.420 1.00 38.38 205 ARG A O 1
ATOM 1559 N N . SER A 1 206 ? 33.343 -8.561 -26.063 1.00 39.09 206 SER A N 1
ATOM 1560 C CA . SER A 1 206 ? 34.266 -9.032 -27.091 1.00 39.09 206 SER A CA 1
ATOM 1561 C C . SER A 1 206 ? 35.427 -8.044 -27.171 1.00 39.09 206 SER A C 1
ATOM 1563 O O . SER A 1 206 ? 35.230 -6.874 -27.493 1.00 39.09 206 SER A O 1
ATOM 1565 N N . GLY A 1 207 ? 36.633 -8.526 -26.878 1.00 39.34 207 GLY A N 1
ATOM 1566 C CA . GLY A 1 207 ? 37.873 -7.919 -27.355 1.00 39.34 207 GLY A CA 1
ATOM 1567 C C . GLY A 1 207 ? 38.355 -6.677 -26.607 1.00 39.34 207 GLY A C 1
ATOM 1568 O O . GLY A 1 207 ? 38.226 -5.553 -27.082 1.00 39.34 207 GLY A O 1
ATOM 1569 N N . ARG A 1 208 ? 39.053 -6.885 -25.492 1.00 35.47 208 ARG A N 1
ATOM 1570 C CA . ARG A 1 208 ? 40.289 -6.132 -25.245 1.00 35.47 208 ARG A CA 1
ATOM 1571 C C . 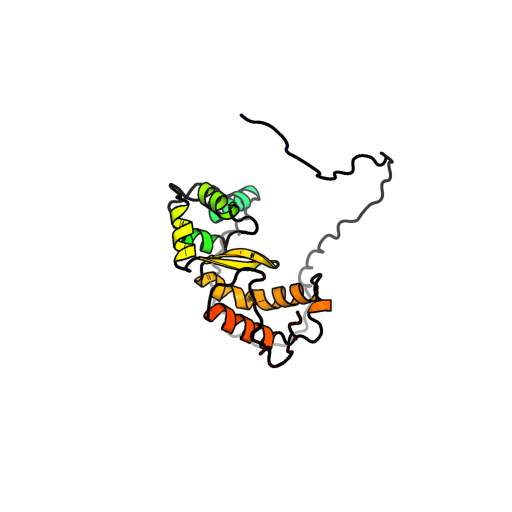ARG A 1 208 ? 41.202 -6.983 -24.377 1.00 35.47 208 ARG A C 1
ATOM 1573 O O . ARG A 1 208 ? 40.923 -7.212 -23.204 1.00 35.47 208 ARG A O 1
ATOM 1580 N N . GLY A 1 209 ? 42.219 -7.540 -25.033 1.00 39.34 209 GLY A N 1
ATOM 1581 C CA . GLY A 1 209 ? 43.249 -8.352 -24.411 1.00 39.34 209 GLY A CA 1
ATOM 1582 C C . GLY A 1 209 ? 43.958 -7.555 -23.327 1.00 39.34 209 GLY A C 1
ATOM 1583 O O . GLY A 1 209 ? 44.358 -6.415 -23.547 1.00 39.34 209 GLY A O 1
ATOM 1584 N N . MET A 1 210 ? 44.090 -8.170 -22.158 1.00 35.00 210 MET A N 1
ATOM 1585 C CA . MET A 1 210 ? 45.030 -7.726 -21.146 1.00 35.00 210 MET A CA 1
ATOM 1586 C C . MET A 1 210 ? 46.273 -8.593 -21.325 1.00 35.00 210 MET A C 1
ATOM 1588 O O . MET A 1 210 ? 46.283 -9.767 -20.955 1.00 35.00 210 MET A O 1
ATOM 1592 N N . THR A 1 211 ? 47.289 -8.029 -21.971 1.00 37.69 211 THR A N 1
ATOM 1593 C CA . THR A 1 211 ? 48.647 -8.569 -21.980 1.00 37.69 211 THR A CA 1
ATOM 1594 C C . THR A 1 211 ? 49.122 -8.694 -20.537 1.00 37.69 211 THR A C 1
ATOM 1596 O O . THR A 1 211 ? 49.194 -7.704 -19.810 1.00 37.69 211 THR A O 1
ATOM 1599 N N . ARG A 1 212 ? 49.402 -9.929 -20.122 1.00 42.38 212 ARG A N 1
ATOM 1600 C CA . ARG A 1 212 ? 50.190 -10.234 -18.929 1.00 42.38 212 ARG A CA 1
ATOM 1601 C C . ARG A 1 212 ? 51.662 -10.109 -19.295 1.00 42.38 212 ARG A C 1
ATOM 1603 O O . ARG A 1 212 ? 52.096 -10.757 -20.242 1.00 42.38 212 ARG A O 1
ATOM 1610 N N . THR A 1 213 ? 52.403 -9.352 -18.503 1.00 32.66 213 THR A N 1
ATOM 1611 C CA . THR A 1 213 ? 53.868 -9.382 -18.463 1.00 32.66 213 THR A CA 1
ATOM 1612 C C . THR A 1 213 ? 54.345 -8.812 -17.130 1.00 32.66 213 THR A C 1
ATOM 1614 O O . THR A 1 213 ? 53.726 -7.868 -16.634 1.00 32.66 213 THR A O 1
ATOM 1617 N N . PRO A 1 214 ? 55.505 -9.264 -16.639 1.00 48.50 214 PRO A N 1
ATOM 1618 C CA . PRO A 1 214 ? 55.855 -10.638 -16.279 1.00 48.50 214 PRO A CA 1
ATOM 1619 C C . PRO A 1 214 ? 55.764 -10.866 -14.761 1.00 48.50 214 PRO A C 1
ATOM 1621 O O . PRO A 1 214 ? 55.987 -9.906 -13.991 1.00 48.50 214 PRO A O 1
#

Nearest PDB structures (foldseek):
  5uuj-assembly1_A  TM=9.067E-01  e=4.193E-04  Streptomyces sahachiroi
  3cjn-assembly1_A-2  TM=3.147E-01  e=5.700E-02  Ruegeria pomeroyi DSS-3
  1tbx-assembly1_A  TM=3.801E-01  e=5.642E-01  Sulfolobus spindle-shaped virus 1
  5x7z-assembly1_A-2  TM=2.239E-01  e=2.571E-01  Mycobacterium tuberculosis H37Rv
  7q93-assembly2_C  TM=3.202E-01  e=7.828E-01  Agrobacterium fabrum str. C58

Radius of gyration: 29.68 Å; Cα contacts (8 Å, |Δi|>4): 126; chains: 1; bounding box: 106×58×56 Å

Sequence (214 aa):
MIPFLMLLPMLVPTGVNRGRSSKARAARALSPVPPPSEASGKDVPVTKPPVRASSRRRGLPAQVLSQRALNRALLQRQGLSQRSRAGVAETLERLMGLQAQATHAPYGALWTRLEGFKPEALTRLITERQVVRAGMMRGTLHLVTARDCLALRPVLQPALDRGMKHATFRKQLEGVDARALVAEGRALLAARPSPRGGWVSGSSRSGRGMTRTP

pLDDT: mean 74.89, std 25.1, range [28.7, 98.75]

Foldseek 3Di:
DDDDDDDDDDDDDPDDDDDDDDDDDDDPDDDDDDDDDPDDDDDDDDDDDDPDPDPPPPPDPDDDDDPVRVVCVVCVLLQQVDADQDAPQVNCVSVLFDFCPPVCRSVVSNVNRHDPDDVVSVVVCVVVQQWDFDQAPPRGTTIHGPVSCVVRVVVGVVVNVVVVCVDPCVVVCVPPDPVVVVVVVVVVVVVHDADVPNDDPPDDPDDDDDDDDD

Organism: NCBI:txid1297742

Secondary structure (DSSP, 8-state):
----------------------------PPPPPPPPP----------PPP--------PPP--PPPHHHHHHHHHHHTT-SS-B---HHHHHHHHT-EE-SSSSHHHHHHHTTBTT--HHHHHHHHHTTSEEEEE-GGG-EEEEEHHHHHHHHHHHHHHHHHHHHTSTTGGGGTT--HHHHHHHHHHHHHH----TT-----------------